Protein AF-A0ABD3GCF1-F1 (afdb_monomer_lite)

Organism: NCBI:txid122646

Secondary structure (DSSP, 8-state):
---HHHHHHHHHHHHHHHTTSPPEEEEE--BTTTEEEE------TT--STTEETTEEEEEPTTHHHHHHHHHHHEEEEEE-SS-HHHHHHHHHHH--HHHHHH-S-EE-GGGSEEEEEEEEETTEEEEEEE--HHHHHHH-TT--TTSEEEE-S-GGGGTTS-GGGEE-PPPP-S-TT--HHHHHHHHHHHHHHTTTSTTTTTTTT---HHHHHHHTTPPPGGG--HHHHHHHHHHTT--HHHHHHHHTTT---S-HHHHHHHHHHHHHHHHHHHHHHHHH-

Sequence (282 aa):
MCPASEFMQIDNTLVKASDLFPRKLLILDVEGLLVYAEGFMERTAKTAARDAIGSKKVIRRNGVEEFISRCFDLFDLALWTCTDSNALREYMFYLFSGEQYDKLLFKWDHGKALDTNERWTCNNQQIRLLLKPLKTVWERFPNFNARNTLLVDIHPFRASANPEDTGIFPVPYTGSHSDTGLPGLLHKYSLRAIETYVPTLLTKRGNLTDFEKSVLSRLPDIDELEDHDCVAWARLLGLSWNQALQDDLTTIGVSDEKHTRTKASVKYARDFLVEVKNVHLA

pLDDT: mean 74.52, std 18.28, range [28.94, 97.94]

Structure (mmCIF, N/CA/C/O backbone):
data_AF-A0ABD3GCF1-F1
#
_entry.id   AF-A0ABD3GCF1-F1
#
loop_
_atom_site.group_PDB
_atom_site.id
_atom_site.type_symbol
_atom_site.label_atom_id
_atom_site.label_alt_id
_atom_site.label_comp_id
_atom_site.label_asym_id
_atom_site.label_entity_id
_atom_site.label_seq_id
_atom_site.pdbx_PDB_ins_code
_atom_site.Cartn_x
_atom_site.Cartn_y
_atom_site.Cartn_z
_atom_site.occupancy
_atom_site.B_iso_or_equiv
_atom_site.auth_seq_id
_atom_site.auth_comp_id
_atom_site.auth_asym_id
_atom_site.auth_atom_id
_atom_site.pdbx_PDB_model_num
ATOM 1 N N . MET A 1 1 ? -20.390 -14.358 -11.093 1.00 28.94 1 MET A N 1
ATOM 2 C CA . MET A 1 1 ? -19.508 -13.179 -11.019 1.00 28.94 1 MET A CA 1
ATOM 3 C C . MET A 1 1 ? -20.195 -12.205 -10.077 1.00 28.94 1 MET A C 1
ATOM 5 O O . MET A 1 1 ? -21.371 -11.961 -10.312 1.00 28.94 1 MET A O 1
ATOM 9 N N . CYS A 1 2 ? -19.555 -11.758 -8.990 1.00 31.89 2 CYS A N 1
ATOM 10 C CA . CYS A 1 2 ? -20.099 -10.629 -8.220 1.00 31.89 2 CYS A CA 1
ATOM 11 C C . CYS A 1 2 ? -20.010 -9.385 -9.118 1.00 31.89 2 CYS A C 1
ATOM 13 O O . CYS A 1 2 ? -18.957 -9.193 -9.737 1.00 31.89 2 CYS A O 1
ATOM 15 N N . PRO A 1 3 ? -21.080 -8.592 -9.268 1.00 40.69 3 PRO A N 1
ATOM 16 C CA . PRO A 1 3 ? -21.046 -7.399 -10.099 1.00 40.69 3 PRO A CA 1
ATOM 17 C C . PRO A 1 3 ? -20.097 -6.362 -9.484 1.00 40.69 3 PRO A C 1
ATOM 19 O O . PRO A 1 3 ? -20.039 -6.211 -8.267 1.00 40.69 3 PRO A O 1
ATOM 22 N N . ALA A 1 4 ? -19.376 -5.615 -10.322 1.00 44.47 4 ALA A N 1
ATOM 23 C CA . ALA A 1 4 ? -18.476 -4.541 -9.887 1.00 44.47 4 ALA A CA 1
ATOM 24 C C . ALA A 1 4 ? -19.156 -3.506 -8.961 1.00 44.47 4 ALA A C 1
ATOM 26 O O . ALA A 1 4 ? -18.494 -2.919 -8.111 1.00 44.47 4 ALA A O 1
ATOM 27 N N . SER A 1 5 ? -20.479 -3.337 -9.073 1.00 43.50 5 SER A N 1
ATOM 28 C CA . SER A 1 5 ? -21.277 -2.466 -8.202 1.00 43.50 5 SER A CA 1
ATOM 29 C C . SER A 1 5 ? -21.303 -2.921 -6.740 1.00 43.50 5 SER A C 1
ATOM 31 O O . SER A 1 5 ? -21.257 -2.083 -5.848 1.00 43.50 5 SER A O 1
ATOM 33 N N . GLU A 1 6 ? -21.333 -4.231 -6.490 1.00 43.22 6 GLU A N 1
ATOM 34 C CA . GLU A 1 6 ? -21.359 -4.807 -5.138 1.00 43.22 6 GLU A CA 1
ATOM 35 C C . GLU A 1 6 ? -19.991 -4.635 -4.454 1.00 43.22 6 GLU A C 1
ATOM 37 O O . GLU A 1 6 ? -19.913 -4.266 -3.285 1.00 43.22 6 GLU A O 1
ATOM 42 N N . PHE A 1 7 ? -18.897 -4.791 -5.210 1.00 48.62 7 PHE A N 1
ATOM 43 C CA . PHE A 1 7 ? -17.545 -4.487 -4.727 1.00 48.62 7 PHE A CA 1
ATOM 44 C C . PHE A 1 7 ? -17.360 -2.995 -4.413 1.00 48.62 7 PHE A C 1
ATOM 46 O O . PHE A 1 7 ? -16.843 -2.659 -3.350 1.00 48.62 7 PHE A O 1
ATOM 53 N N . MET A 1 8 ? -17.836 -2.102 -5.288 1.00 50.22 8 MET A N 1
ATOM 54 C CA . MET A 1 8 ? -17.762 -0.652 -5.064 1.00 50.22 8 MET A CA 1
ATOM 55 C C . MET A 1 8 ? -18.540 -0.194 -3.822 1.00 50.22 8 MET A C 1
ATOM 57 O O . MET A 1 8 ? -18.078 0.705 -3.117 1.00 50.22 8 MET A O 1
ATOM 61 N N . GLN A 1 9 ? -19.705 -0.791 -3.552 1.00 54.06 9 GLN A N 1
ATOM 62 C CA . GLN A 1 9 ? -20.505 -0.492 -2.361 1.00 54.06 9 GLN A CA 1
ATOM 63 C C . GLN A 1 9 ? -19.804 -0.945 -1.077 1.00 54.06 9 GLN A C 1
ATOM 65 O O . GLN A 1 9 ? -19.639 -0.137 -0.163 1.00 54.06 9 GLN A O 1
ATOM 70 N N . ILE A 1 10 ? -19.288 -2.181 -1.055 1.00 53.28 10 ILE A N 1
ATOM 71 C CA . ILE A 1 10 ? -18.485 -2.699 0.062 1.00 53.28 10 ILE A CA 1
ATOM 72 C C . ILE A 1 10 ? -17.301 -1.766 0.342 1.00 53.28 10 ILE A C 1
ATOM 74 O O . ILE A 1 10 ? -17.086 -1.381 1.488 1.00 53.28 10 ILE A O 1
ATOM 78 N N . ASP A 1 11 ? -16.575 -1.326 -0.686 1.00 58.69 11 ASP A N 1
ATOM 79 C CA . ASP A 1 11 ? -15.431 -0.430 -0.500 1.00 58.69 11 ASP A CA 1
ATOM 80 C C . ASP A 1 11 ? -15.825 0.931 0.108 1.00 58.69 11 ASP A C 1
ATOM 82 O O . ASP A 1 11 ? -15.095 1.455 0.946 1.00 58.69 11 ASP A O 1
ATOM 86 N N . ASN A 1 12 ? -16.992 1.495 -0.225 1.00 65.31 12 ASN A N 1
ATOM 87 C CA . ASN A 1 12 ? -17.453 2.760 0.370 1.00 65.31 12 ASN A CA 1
ATOM 88 C C . ASN A 1 12 ? -17.776 2.638 1.864 1.00 65.31 12 ASN A C 1
ATOM 90 O O . ASN A 1 12 ? -17.478 3.547 2.642 1.00 65.31 12 ASN A O 1
ATOM 94 N N . THR A 1 13 ? -18.368 1.522 2.274 1.00 63.47 13 THR A N 1
ATOM 95 C CA . THR A 1 13 ? -18.659 1.250 3.686 1.00 63.47 13 THR A CA 1
ATOM 96 C C . THR A 1 13 ? -17.376 1.026 4.480 1.00 63.47 13 THR A C 1
ATOM 98 O O . THR A 1 13 ? -17.252 1.511 5.605 1.00 63.47 13 THR A O 1
ATOM 101 N N . LEU A 1 14 ? -16.373 0.394 3.865 1.00 62.56 14 LEU A N 1
ATOM 102 C CA . LEU A 1 14 ? -15.048 0.221 4.458 1.00 62.56 14 LEU A CA 1
ATOM 103 C C . LEU A 1 14 ? -14.308 1.557 4.621 1.00 62.56 14 LEU A C 1
ATOM 105 O O . LEU A 1 14 ? -13.672 1.756 5.653 1.00 62.56 14 LEU A O 1
ATOM 109 N N . VAL A 1 15 ? -14.448 2.497 3.677 1.00 65.62 15 VAL A N 1
ATOM 110 C CA . VAL A 1 15 ? -13.914 3.865 3.824 1.00 65.62 15 VAL A CA 1
ATOM 111 C C . VAL A 1 15 ? -14.536 4.566 5.032 1.00 65.62 15 VAL A C 1
ATOM 113 O O . VAL A 1 15 ? -13.803 4.991 5.923 1.00 65.62 15 VAL A O 1
ATOM 116 N N . LYS A 1 16 ? -15.872 4.594 5.136 1.00 66.69 16 LYS A N 1
ATOM 117 C CA . LYS A 1 16 ? -16.566 5.200 6.290 1.00 66.69 16 LYS A CA 1
ATOM 118 C C . LYS A 1 16 ? -16.150 4.569 7.620 1.00 66.69 16 LYS A C 1
ATOM 120 O O . LYS A 1 16 ? -16.007 5.262 8.621 1.00 66.69 16 LYS A O 1
ATOM 125 N N . ALA A 1 17 ? -15.963 3.251 7.642 1.00 63.69 17 ALA A N 1
ATOM 126 C CA . ALA A 1 17 ? -15.519 2.558 8.841 1.00 63.69 17 ALA A CA 1
ATOM 127 C C . ALA A 1 17 ? -14.051 2.851 9.177 1.00 63.69 17 ALA A C 1
ATOM 129 O O . ALA A 1 17 ? -13.705 2.941 10.354 1.00 63.69 17 ALA A O 1
ATOM 130 N N . SER A 1 18 ? -13.189 3.024 8.170 1.00 64.19 18 SER A N 1
ATOM 131 C CA . SER A 1 18 ? -11.772 3.342 8.370 1.00 64.19 18 SER A CA 1
ATOM 132 C C . SER A 1 18 ? -11.562 4.680 9.084 1.00 64.19 18 SER A C 1
ATOM 134 O O . SER A 1 18 ? -10.655 4.772 9.907 1.00 64.19 18 SER A O 1
ATOM 136 N N . ASP A 1 19 ? -12.458 5.658 8.896 1.00 66.94 19 ASP A N 1
ATOM 137 C CA . ASP A 1 19 ? -12.438 6.951 9.603 1.00 66.94 19 ASP A CA 1
ATOM 138 C C . ASP A 1 19 ? -12.629 6.817 11.125 1.00 66.94 19 ASP A C 1
ATOM 140 O O . ASP A 1 19 ? -12.337 7.736 11.898 1.00 66.94 19 ASP A O 1
ATOM 144 N N . LEU A 1 20 ? -13.115 5.665 11.594 1.00 62.84 20 LEU A N 1
ATOM 145 C CA . LEU A 1 20 ? -13.253 5.397 13.021 1.00 62.84 20 LEU A CA 1
ATOM 146 C C . LEU A 1 20 ? -11.921 5.019 13.680 1.00 62.84 20 LEU A C 1
ATOM 148 O O . LEU A 1 20 ? -11.822 5.118 14.909 1.00 62.84 20 LEU A O 1
ATOM 152 N N . PHE A 1 21 ? -10.907 4.640 12.892 1.00 65.44 21 PHE A N 1
ATOM 153 C CA . PHE A 1 21 ? -9.641 4.088 13.364 1.00 65.44 21 PHE A CA 1
ATOM 154 C C . PHE A 1 21 ? -8.417 4.898 12.914 1.00 65.44 21 PHE A C 1
ATOM 156 O O . PHE A 1 21 ? -8.458 5.573 11.888 1.00 65.44 21 PHE A O 1
ATOM 163 N N . PRO A 1 22 ? -7.289 4.839 13.654 1.00 71.75 22 PRO A N 1
ATOM 164 C CA . PRO A 1 22 ? -6.024 5.342 13.144 1.00 71.75 22 PRO A CA 1
ATOM 165 C C . PRO A 1 22 ? -5.712 4.696 11.796 1.00 71.75 22 PRO A C 1
ATOM 167 O O . PRO A 1 22 ? -5.801 3.474 11.644 1.00 71.75 22 PRO A O 1
ATOM 170 N N . ARG A 1 23 ? -5.332 5.522 10.821 1.00 81.75 23 ARG A N 1
ATOM 171 C CA . ARG A 1 23 ? -5.018 5.044 9.478 1.00 81.75 23 ARG A CA 1
ATOM 172 C C . ARG A 1 23 ? -3.835 4.084 9.531 1.00 81.75 23 ARG A C 1
ATOM 174 O O . ARG A 1 23 ? -2.862 4.288 10.260 1.00 81.75 23 ARG A O 1
ATOM 181 N N . LYS A 1 24 ? -3.933 3.007 8.758 1.00 88.31 24 LYS A N 1
ATOM 182 C CA . LYS A 1 24 ? -2.815 2.087 8.551 1.00 88.31 24 LYS A CA 1
ATOM 183 C C . LYS A 1 24 ? -1.903 2.620 7.460 1.00 88.31 24 LYS A C 1
ATOM 185 O O . LYS A 1 24 ? -2.356 3.301 6.545 1.00 88.31 24 LYS A O 1
ATOM 190 N N . LEU A 1 25 ? -0.637 2.244 7.530 1.00 94.62 25 LEU A N 1
ATOM 191 C CA . LEU A 1 25 ? 0.337 2.483 6.483 1.00 94.62 25 LEU A CA 1
ATOM 192 C C . LEU A 1 25 ? 0.288 1.355 5.451 1.00 94.62 25 LEU A C 1
ATOM 194 O O . LEU A 1 25 ? 0.489 0.188 5.792 1.00 94.62 25 LEU A O 1
ATOM 198 N N . LEU A 1 26 ? 0.077 1.715 4.189 1.00 95.50 26 LEU A N 1
ATOM 199 C CA . LEU A 1 26 ? 0.248 0.823 3.047 1.00 95.50 26 LEU A CA 1
ATOM 200 C C . LEU A 1 26 ? 1.486 1.249 2.259 1.00 95.50 26 LEU A C 1
ATOM 202 O O . LEU A 1 26 ? 1.580 2.384 1.797 1.00 95.50 26 LEU A O 1
ATOM 206 N N . ILE A 1 27 ? 2.438 0.334 2.101 1.00 97.69 27 ILE A N 1
ATOM 207 C CA . ILE A 1 27 ? 3.669 0.560 1.345 1.00 97.69 27 ILE A CA 1
ATOM 208 C C . ILE A 1 27 ? 3.583 -0.244 0.056 1.00 97.69 27 ILE A C 1
ATOM 210 O O . ILE A 1 27 ? 3.533 -1.471 0.104 1.00 97.69 27 ILE A O 1
ATOM 214 N N . LEU A 1 28 ? 3.588 0.433 -1.089 1.00 96.81 28 LEU A N 1
ATOM 215 C CA . LEU A 1 28 ? 3.511 -0.217 -2.395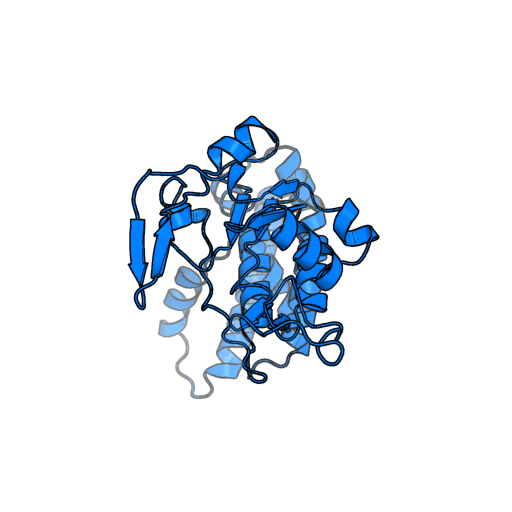 1.00 96.81 28 LEU A CA 1
ATOM 216 C C . LEU A 1 28 ? 4.887 -0.289 -3.068 1.00 96.81 28 LEU A C 1
ATOM 218 O O . LEU A 1 28 ? 5.597 0.718 -3.172 1.00 96.81 28 LEU A O 1
ATOM 222 N N . ASP A 1 29 ? 5.241 -1.470 -3.576 1.00 95.31 29 ASP A N 1
ATOM 223 C CA . ASP A 1 29 ? 6.210 -1.589 -4.668 1.00 95.31 29 ASP A CA 1
ATOM 224 C C . ASP A 1 29 ? 5.618 -1.021 -5.970 1.00 95.31 29 ASP A C 1
ATOM 226 O O . ASP A 1 29 ? 4.411 -0.813 -6.085 1.00 95.31 29 ASP A O 1
ATOM 230 N N . VAL A 1 30 ? 6.458 -0.733 -6.964 1.00 93.94 30 VAL A N 1
ATOM 231 C CA . VAL A 1 30 ? 6.008 -0.037 -8.185 1.00 93.94 30 VAL A CA 1
ATOM 232 C C . VAL A 1 30 ? 6.063 -0.943 -9.411 1.00 93.94 30 VAL A C 1
ATOM 234 O O . VAL A 1 30 ? 5.026 -1.258 -10.001 1.00 93.94 30 VAL A O 1
ATOM 237 N N . GLU A 1 31 ? 7.264 -1.369 -9.803 1.00 89.88 31 GLU A N 1
ATOM 238 C CA . GLU A 1 31 ? 7.483 -2.193 -10.996 1.00 89.88 31 GLU A CA 1
ATOM 239 C C . GLU A 1 31 ? 6.943 -3.612 -10.769 1.00 89.88 31 GLU A C 1
ATOM 241 O O . GLU A 1 31 ? 7.209 -4.245 -9.753 1.00 89.88 31 GLU A O 1
ATOM 246 N N . GLY A 1 32 ? 6.124 -4.098 -11.700 1.00 88.69 32 GLY A N 1
ATOM 247 C CA . GLY A 1 32 ? 5.397 -5.361 -11.590 1.00 88.69 32 GLY A CA 1
ATOM 248 C C . GLY A 1 32 ? 4.144 -5.302 -10.706 1.00 88.69 32 GLY A C 1
ATOM 249 O O . GLY A 1 32 ? 3.302 -6.191 -10.819 1.00 88.69 32 GLY A O 1
ATOM 250 N N . LEU A 1 33 ? 3.953 -4.263 -9.881 1.00 93.81 33 LEU A N 1
ATOM 251 C CA . LEU A 1 33 ? 2.704 -4.057 -9.138 1.00 93.81 33 LEU A CA 1
ATOM 252 C C . LEU A 1 33 ? 1.757 -3.093 -9.854 1.00 93.81 33 LEU A C 1
ATOM 254 O O . LEU A 1 33 ? 0.640 -3.484 -10.188 1.00 93.81 33 LEU A O 1
ATOM 258 N N . LEU A 1 34 ? 2.196 -1.847 -10.049 1.00 94.50 34 LEU A N 1
ATOM 259 C CA . LEU A 1 34 ? 1.403 -0.730 -10.583 1.00 94.50 34 LEU A CA 1
ATOM 260 C C . LEU A 1 34 ? 1.665 -0.499 -12.073 1.00 94.50 34 LEU A C 1
ATOM 262 O O . LEU A 1 34 ? 0.815 0.026 -12.794 1.00 94.50 34 LEU A O 1
ATOM 266 N N . VAL A 1 35 ? 2.849 -0.894 -12.533 1.00 92.62 35 VAL A N 1
ATOM 267 C CA . VAL A 1 35 ? 3.291 -0.760 -13.920 1.00 92.62 35 VAL A CA 1
ATOM 268 C C . VAL A 1 35 ? 4.048 -1.998 -14.360 1.00 92.62 35 VAL A C 1
ATOM 270 O O . VAL A 1 35 ? 4.646 -2.695 -13.546 1.00 92.62 35 VAL A O 1
ATOM 273 N N . TYR A 1 36 ? 4.061 -2.248 -15.660 1.00 89.75 36 TYR A N 1
ATOM 274 C CA . TYR A 1 36 ? 4.977 -3.182 -16.296 1.00 89.75 36 TYR A CA 1
ATOM 275 C C . TYR A 1 36 ? 6.006 -2.385 -17.092 1.00 89.75 36 TYR A C 1
ATOM 277 O O . TYR A 1 36 ? 5.625 -1.492 -17.847 1.00 89.75 36 TYR A O 1
ATOM 285 N N . ALA A 1 37 ? 7.292 -2.685 -16.919 1.00 83.38 37 ALA A N 1
ATOM 286 C CA . ALA A 1 37 ? 8.365 -2.037 -17.661 1.00 83.38 37 ALA A CA 1
ATOM 287 C C . ALA A 1 37 ? 9.003 -3.043 -18.633 1.00 83.38 37 ALA A C 1
ATOM 289 O O . ALA A 1 37 ? 9.670 -3.994 -18.229 1.00 83.38 37 ALA A O 1
ATOM 290 N N . GLU A 1 38 ? 8.776 -2.832 -19.925 1.00 69.69 38 GLU A N 1
ATOM 291 C CA . GLU A 1 38 ? 9.216 -3.684 -21.026 1.00 69.69 38 GLU A CA 1
ATOM 292 C C . GLU A 1 38 ? 10.572 -3.206 -21.567 1.00 69.69 38 GLU A C 1
ATOM 294 O O . GLU A 1 38 ? 10.636 -2.157 -22.209 1.00 69.69 38 GLU A O 1
ATOM 299 N N . GLY A 1 39 ? 11.630 -3.999 -21.327 1.00 60.66 39 GLY A N 1
ATOM 300 C CA . GLY A 1 39 ? 12.917 -3.978 -22.048 1.00 60.66 39 GLY A CA 1
ATOM 301 C C . GLY A 1 39 ? 13.659 -2.634 -22.164 1.00 60.66 39 GLY A C 1
ATOM 302 O O . GLY A 1 39 ? 13.222 -1.602 -21.679 1.00 60.66 39 GLY A O 1
ATOM 303 N N . PHE A 1 40 ? 14.831 -2.639 -22.806 1.00 44.75 40 PHE A N 1
ATOM 304 C CA . PHE A 1 40 ? 15.496 -1.413 -23.268 1.00 44.75 40 PHE A CA 1
ATOM 305 C C . PHE A 1 40 ? 15.047 -1.138 -24.710 1.00 44.75 40 PHE A C 1
ATOM 307 O O . PHE A 1 40 ? 15.368 -1.907 -25.610 1.00 44.75 40 PHE A O 1
ATOM 314 N N . MET A 1 41 ? 14.318 -0.051 -24.934 1.00 44.41 41 MET A N 1
ATOM 315 C CA . MET A 1 41 ? 14.077 0.545 -26.246 1.00 44.41 41 MET A CA 1
ATOM 316 C C . MET A 1 41 ? 15.204 1.537 -26.569 1.00 44.41 41 MET A C 1
ATOM 318 O O . MET A 1 41 ? 15.613 2.329 -25.713 1.00 44.41 41 MET A O 1
ATOM 322 N N . GLU A 1 42 ? 15.685 1.548 -27.815 1.00 40.62 42 GLU A N 1
ATOM 323 C CA . GLU A 1 42 ? 16.500 2.661 -28.312 1.00 40.62 42 GLU A CA 1
ATOM 324 C C . GLU A 1 42 ? 15.670 3.953 -28.286 1.00 40.62 42 GLU A C 1
ATOM 326 O O . GLU A 1 42 ? 14.587 4.031 -28.872 1.00 40.62 42 GLU A O 1
ATOM 331 N N . ARG A 1 43 ? 16.177 4.990 -27.605 1.00 42.44 43 ARG A N 1
ATOM 332 C CA . ARG A 1 43 ? 15.566 6.326 -27.613 1.00 42.44 43 ARG A CA 1
ATOM 333 C C . ARG A 1 43 ? 15.658 6.915 -29.022 1.00 42.44 43 ARG A C 1
ATOM 335 O O . ARG A 1 43 ? 16.685 7.461 -29.408 1.00 42.44 43 ARG A O 1
ATOM 342 N N . THR A 1 44 ? 14.561 6.869 -29.766 1.00 48.97 44 THR A N 1
ATOM 343 C CA . THR A 1 44 ? 14.375 7.638 -31.005 1.00 48.97 44 THR A CA 1
ATOM 344 C C . THR A 1 44 ? 13.455 8.839 -30.765 1.00 48.97 44 THR A C 1
ATOM 346 O O . THR A 1 44 ? 12.634 8.838 -29.845 1.00 48.97 44 THR A O 1
ATOM 349 N N . ALA A 1 45 ? 13.530 9.860 -31.627 1.00 49.59 45 ALA A N 1
ATOM 350 C CA . ALA A 1 45 ? 12.632 11.023 -31.582 1.00 49.59 45 ALA A CA 1
ATOM 351 C C . ALA A 1 45 ? 11.135 10.653 -31.725 1.00 49.59 45 ALA A C 1
ATOM 353 O O . ALA A 1 45 ? 10.271 11.430 -31.331 1.00 49.59 45 ALA A O 1
ATOM 354 N N . LYS A 1 46 ? 10.821 9.454 -32.244 1.00 38.91 46 LYS A N 1
ATOM 355 C CA . LYS A 1 46 ? 9.455 8.907 -32.345 1.00 38.91 46 LYS A CA 1
ATOM 356 C C . LYS A 1 46 ? 8.973 8.195 -31.072 1.00 38.91 46 LYS A C 1
ATOM 358 O O . LYS A 1 46 ? 7.771 8.077 -30.879 1.00 38.91 46 LYS A O 1
ATOM 363 N N . THR A 1 47 ? 9.882 7.741 -30.207 1.00 46.62 47 THR A N 1
ATOM 364 C CA . THR A 1 47 ? 9.575 7.056 -28.932 1.00 46.62 47 THR A CA 1
ATOM 365 C C . THR A 1 47 ? 9.484 7.999 -27.730 1.00 46.62 47 THR A C 1
ATOM 367 O O . THR A 1 47 ? 9.313 7.533 -26.610 1.00 46.62 47 THR A O 1
ATOM 370 N N . ALA A 1 48 ? 9.529 9.319 -27.940 1.00 46.56 48 ALA A N 1
ATOM 371 C CA . ALA A 1 48 ? 9.191 10.335 -26.934 1.00 46.56 48 ALA A CA 1
ATOM 372 C C . ALA A 1 48 ? 7.673 10.377 -26.631 1.00 46.56 48 ALA A C 1
ATOM 374 O O . ALA A 1 48 ? 7.070 11.440 -26.491 1.00 46.56 48 ALA A O 1
ATOM 375 N N . ALA A 1 49 ? 7.038 9.206 -26.599 1.00 49.09 49 ALA A N 1
ATOM 376 C CA . ALA A 1 49 ? 5.658 9.032 -26.194 1.00 49.09 49 ALA A CA 1
ATOM 377 C C . ALA A 1 49 ? 5.579 9.051 -24.663 1.00 49.09 49 ALA A C 1
ATOM 379 O O . ALA A 1 49 ? 6.546 8.722 -23.977 1.00 49.09 49 ALA A O 1
ATOM 380 N N . ARG A 1 50 ? 4.403 9.400 -24.133 1.00 50.22 50 ARG A N 1
ATOM 381 C CA . ARG A 1 50 ? 4.118 9.489 -22.689 1.00 50.22 50 ARG A CA 1
ATOM 382 C C . ARG A 1 50 ? 4.412 8.196 -21.906 1.00 50.22 50 ARG A C 1
ATOM 384 O O . ARG A 1 50 ? 4.484 8.256 -20.689 1.00 50.22 50 ARG A O 1
ATOM 391 N N . ASP A 1 51 ? 4.635 7.079 -22.596 1.00 56.75 51 ASP A N 1
ATOM 392 C CA . ASP A 1 51 ? 4.820 5.731 -22.048 1.00 56.75 51 ASP A CA 1
ATOM 393 C C . ASP A 1 51 ? 6.294 5.275 -22.005 1.00 56.75 51 ASP A C 1
ATOM 395 O O . ASP A 1 51 ? 6.576 4.077 -22.002 1.00 56.75 51 ASP A O 1
ATOM 399 N N . ALA A 1 52 ? 7.258 6.202 -22.020 1.00 60.75 52 ALA A N 1
ATOM 400 C CA . ALA A 1 52 ? 8.685 5.885 -21.931 1.00 60.75 52 ALA A CA 1
ATOM 401 C C . ALA A 1 52 ? 9.316 6.465 -20.655 1.00 60.75 52 ALA A C 1
ATOM 403 O O . ALA A 1 52 ? 9.382 7.681 -20.490 1.00 60.75 52 ALA A O 1
ATOM 404 N N . ILE A 1 53 ? 9.848 5.597 -19.789 1.00 62.50 53 ILE A N 1
ATOM 405 C CA . ILE A 1 53 ? 10.625 5.980 -18.599 1.00 62.50 53 ILE A CA 1
ATOM 406 C C . ILE A 1 53 ? 12.078 5.560 -18.814 1.00 62.50 53 ILE A C 1
ATOM 408 O O . ILE A 1 53 ? 12.406 4.375 -18.900 1.00 62.50 53 ILE A O 1
ATOM 412 N N . GLY A 1 54 ? 12.971 6.545 -18.939 1.00 66.69 54 GLY A N 1
ATOM 413 C CA . GLY A 1 54 ? 14.356 6.300 -19.345 1.00 66.69 54 GLY A CA 1
ATOM 414 C C . GLY A 1 54 ? 14.421 5.715 -20.761 1.00 66.69 54 GLY A C 1
ATOM 415 O O . GLY A 1 54 ? 14.083 6.404 -21.726 1.00 66.69 54 GLY A O 1
ATOM 416 N N . SER A 1 55 ? 14.879 4.468 -20.871 1.00 62.56 55 SER A N 1
ATOM 417 C CA . SER A 1 55 ? 14.877 3.644 -22.090 1.00 62.56 55 SER A CA 1
ATOM 418 C C . SER A 1 55 ? 13.803 2.555 -22.069 1.00 62.56 55 SER A C 1
ATOM 420 O O . SER A 1 55 ? 13.736 1.776 -23.008 1.00 62.56 55 SER A O 1
ATOM 422 N N . LYS A 1 56 ? 12.983 2.442 -21.020 1.00 68.12 56 LYS A N 1
ATOM 423 C CA . LYS A 1 56 ? 11.968 1.389 -20.922 1.00 68.12 56 LYS A CA 1
ATOM 424 C C . LYS A 1 56 ? 10.625 1.884 -21.432 1.00 68.12 56 LYS A C 1
ATOM 426 O O . LYS A 1 56 ? 10.229 3.011 -21.127 1.00 68.12 56 LYS A O 1
ATOM 431 N N . LYS A 1 57 ? 9.895 1.024 -22.142 1.00 80.44 57 LYS A N 1
ATOM 432 C CA . LYS A 1 57 ? 8.466 1.241 -22.376 1.00 80.44 57 LYS A CA 1
ATOM 433 C C . LYS A 1 57 ? 7.717 0.822 -21.116 1.00 80.44 57 LYS A C 1
ATOM 435 O O . LYS A 1 57 ? 7.909 -0.287 -20.628 1.00 80.44 57 LYS A O 1
ATOM 440 N N . VAL A 1 58 ? 6.890 1.702 -20.575 1.00 85.25 58 VAL A N 1
ATOM 441 C CA . VAL A 1 58 ? 6.158 1.472 -19.332 1.00 85.25 58 VAL A CA 1
ATOM 442 C C . VAL A 1 58 ? 4.671 1.460 -19.620 1.00 85.25 58 VAL A C 1
ATOM 444 O O . VAL A 1 58 ? 4.144 2.344 -20.281 1.00 85.25 58 VAL A O 1
ATOM 447 N N . ILE A 1 59 ? 3.998 0.428 -19.127 1.00 88.88 59 ILE A N 1
ATOM 448 C CA . ILE A 1 59 ? 2.569 0.209 -19.310 1.00 88.88 59 ILE A CA 1
ATOM 449 C C . ILE A 1 59 ? 1.923 0.271 -17.932 1.00 88.88 59 ILE A C 1
ATOM 451 O O . ILE A 1 59 ? 2.297 -0.485 -17.032 1.00 88.88 59 ILE A O 1
ATOM 455 N N . ARG A 1 60 ? 0.943 1.161 -17.754 1.00 91.81 60 ARG A N 1
ATOM 456 C CA . ARG A 1 60 ? 0.136 1.204 -16.528 1.00 91.81 60 ARG A CA 1
ATOM 457 C C . ARG A 1 60 ? -0.654 -0.085 -16.382 1.00 91.81 60 ARG A C 1
ATOM 459 O O . ARG A 1 60 ? -1.141 -0.646 -17.363 1.00 91.81 60 ARG A O 1
ATOM 466 N N . ARG A 1 61 ? -0.783 -0.563 -15.150 1.00 93.12 61 ARG A N 1
ATOM 467 C CA . ARG A 1 61 ? -1.709 -1.650 -14.860 1.00 93.12 61 ARG A CA 1
ATOM 468 C C . ARG A 1 61 ? -3.141 -1.146 -14.977 1.00 93.12 61 ARG A C 1
ATOM 470 O O . ARG A 1 61 ? -3.447 -0.014 -14.600 1.00 93.12 61 ARG A O 1
ATOM 477 N N . ASN A 1 62 ? -4.019 -1.980 -15.516 1.00 89.88 62 ASN A N 1
ATOM 478 C CA . ASN A 1 62 ? -5.425 -1.634 -15.667 1.00 89.88 62 ASN A CA 1
ATOM 479 C C . ASN A 1 62 ? -6.046 -1.244 -14.319 1.00 89.88 62 ASN A C 1
ATOM 481 O O . ASN A 1 62 ? -5.868 -1.945 -13.323 1.00 89.88 62 ASN A O 1
ATOM 485 N N . GLY A 1 63 ? -6.774 -0.124 -14.294 1.00 89.06 63 GLY A N 1
ATOM 486 C CA . GLY A 1 63 ? -7.425 0.381 -13.082 1.00 89.06 63 GLY A CA 1
ATOM 487 C C . GLY A 1 63 ? -6.478 1.001 -12.049 1.00 89.06 63 GLY A C 1
ATOM 488 O O . GLY A 1 63 ? -6.899 1.230 -10.920 1.00 89.06 63 GLY A O 1
ATOM 489 N N . VAL A 1 64 ? -5.212 1.284 -12.393 1.00 92.44 64 VAL A N 1
ATOM 490 C CA . VAL A 1 64 ? -4.230 1.808 -11.423 1.00 92.44 64 VAL A CA 1
ATOM 491 C C . VAL A 1 64 ? -4.618 3.157 -10.809 1.00 92.44 64 VAL A C 1
ATOM 493 O O . VAL A 1 64 ? -4.301 3.401 -9.652 1.00 92.44 64 VAL A O 1
ATOM 496 N N . GLU A 1 65 ? -5.323 4.020 -11.542 1.00 91.56 65 GLU A N 1
ATOM 497 C CA . GLU A 1 65 ? -5.776 5.321 -11.024 1.00 91.56 65 GLU A CA 1
ATOM 498 C C . GLU A 1 65 ? -6.805 5.164 -9.910 1.00 91.56 65 GLU A C 1
ATOM 500 O O . GLU A 1 65 ? -6.621 5.693 -8.814 1.00 91.56 65 GLU A O 1
ATOM 505 N N . GLU A 1 66 ? -7.859 4.396 -10.183 1.00 88.19 66 GLU A N 1
ATOM 506 C CA . GLU A 1 66 ? -8.902 4.080 -9.210 1.00 88.19 66 GLU A CA 1
ATOM 507 C C . GLU A 1 66 ? -8.304 3.347 -8.009 1.00 88.19 66 GLU A C 1
ATOM 509 O O . GLU A 1 66 ? -8.569 3.706 -6.864 1.00 88.19 66 GLU A O 1
ATOM 514 N N . PHE A 1 67 ? -7.412 2.388 -8.269 1.00 90.38 67 PHE A N 1
ATOM 515 C CA . PHE A 1 67 ? -6.680 1.670 -7.236 1.00 90.38 67 PHE A CA 1
ATOM 516 C C . PHE A 1 67 ? -5.913 2.613 -6.301 1.00 90.38 67 PHE A C 1
ATOM 518 O O . PHE A 1 67 ? -6.086 2.549 -5.087 1.00 90.38 67 PHE A O 1
ATOM 525 N N . ILE A 1 68 ? -5.087 3.508 -6.855 1.00 93.62 68 ILE A N 1
ATOM 526 C CA . ILE A 1 68 ? -4.304 4.467 -6.068 1.00 93.62 68 ILE A CA 1
ATOM 527 C C . ILE A 1 68 ? -5.233 5.395 -5.283 1.00 93.62 68 ILE A C 1
ATOM 529 O O . ILE A 1 68 ? -4.989 5.628 -4.099 1.00 93.62 68 ILE A O 1
ATOM 533 N N . SER A 1 69 ? -6.299 5.901 -5.912 1.00 91.19 69 SER A N 1
ATOM 534 C CA . SER A 1 69 ? -7.277 6.760 -5.238 1.00 91.19 69 SER A CA 1
ATOM 535 C C . SER A 1 69 ? -7.884 6.056 -4.028 1.00 91.19 69 SER A C 1
ATOM 537 O O . SER A 1 69 ? -7.878 6.607 -2.933 1.00 91.19 69 SER A O 1
ATOM 539 N N . ARG A 1 70 ? -8.305 4.799 -4.187 1.00 86.00 70 ARG A N 1
ATOM 540 C CA . ARG A 1 70 ? -8.855 4.001 -3.088 1.00 86.00 70 ARG A CA 1
ATOM 541 C C . ARG A 1 70 ? -7.837 3.710 -1.994 1.00 86.00 70 ARG A C 1
ATOM 543 O O . ARG A 1 70 ? -8.181 3.726 -0.815 1.00 86.00 70 ARG A O 1
ATOM 550 N N . CYS A 1 71 ? -6.574 3.492 -2.350 1.00 90.94 71 CYS A N 1
ATOM 551 C CA . CYS A 1 71 ? -5.514 3.377 -1.354 1.00 90.94 71 CYS A CA 1
ATOM 552 C C . CYS A 1 71 ? -5.375 4.662 -0.523 1.00 90.94 71 CYS A C 1
ATOM 554 O O . CYS A 1 71 ? -5.202 4.563 0.688 1.00 90.94 71 CYS A O 1
ATOM 556 N N . PHE A 1 72 ? -5.495 5.847 -1.132 1.00 91.06 72 PHE A N 1
ATOM 557 C CA . PHE A 1 72 ? -5.512 7.116 -0.395 1.00 91.06 72 PHE A CA 1
ATOM 558 C C . PHE A 1 72 ? -6.771 7.326 0.440 1.00 91.06 72 PHE A C 1
ATOM 560 O O . PHE A 1 72 ? -6.697 8.036 1.437 1.00 91.06 72 PHE A O 1
ATOM 567 N N . ASP A 1 73 ? -7.904 6.722 0.091 1.00 85.69 73 ASP A N 1
ATOM 568 C CA . ASP A 1 73 ? -9.100 6.790 0.934 1.00 85.69 73 ASP A CA 1
ATOM 569 C C . ASP A 1 73 ? -8.906 5.978 2.225 1.00 85.69 73 ASP A C 1
ATOM 571 O O . ASP A 1 73 ? -9.315 6.416 3.296 1.00 85.69 73 ASP A O 1
ATOM 575 N N . LEU A 1 74 ? -8.193 4.848 2.155 1.00 81.38 74 LEU A N 1
ATOM 576 C CA . LEU A 1 74 ? -8.110 3.859 3.242 1.00 81.38 74 LEU A CA 1
ATOM 577 C C . LEU A 1 74 ? -6.816 3.896 4.076 1.00 81.38 74 LEU A C 1
ATOM 579 O O . LEU A 1 74 ? -6.823 3.507 5.245 1.00 81.38 74 LEU A O 1
ATOM 583 N N . PHE A 1 75 ? -5.695 4.322 3.491 1.00 89.75 75 PHE A N 1
ATOM 584 C CA . PHE A 1 75 ? -4.368 4.228 4.104 1.00 89.75 75 PHE A CA 1
ATOM 585 C C . PHE A 1 75 ? -3.593 5.540 4.079 1.00 89.75 75 PHE A C 1
ATOM 587 O O . PHE A 1 75 ? -3.761 6.376 3.189 1.00 89.75 75 PHE A O 1
ATOM 594 N N . ASP A 1 76 ? -2.673 5.689 5.026 1.00 93.94 76 ASP A N 1
ATOM 595 C CA . ASP A 1 76 ? -1.499 6.515 4.782 1.00 93.94 76 ASP A CA 1
ATOM 596 C C . ASP A 1 76 ? -0.636 5.771 3.761 1.00 93.94 76 ASP A C 1
ATOM 598 O O . ASP A 1 76 ? -0.203 4.640 3.993 1.00 93.94 76 ASP A O 1
ATOM 602 N N . LEU A 1 77 ? -0.459 6.366 2.583 1.00 96.25 77 LEU A N 1
ATOM 603 C CA . LEU A 1 77 ? 0.155 5.686 1.449 1.00 96.25 77 LEU A CA 1
ATOM 604 C C . LEU A 1 77 ? 1.631 6.059 1.328 1.00 96.25 77 LEU A C 1
ATOM 606 O O . LEU A 1 77 ? 1.999 7.233 1.367 1.00 96.25 77 LEU A O 1
ATOM 610 N N . ALA A 1 78 ? 2.481 5.060 1.126 1.00 97.88 78 ALA A N 1
ATOM 611 C CA . ALA A 1 78 ? 3.895 5.247 0.847 1.00 97.88 78 ALA A CA 1
ATOM 612 C C . ALA A 1 78 ? 4.364 4.332 -0.281 1.00 97.88 78 ALA A C 1
ATOM 614 O O . ALA A 1 78 ? 3.752 3.306 -0.576 1.00 97.88 78 ALA A O 1
ATOM 615 N N . LEU A 1 79 ? 5.490 4.692 -0.891 1.00 97.56 79 LEU A N 1
ATOM 616 C CA . LEU A 1 79 ? 6.114 3.897 -1.941 1.00 97.56 79 LEU A CA 1
ATOM 617 C C . LEU A 1 79 ? 7.512 3.482 -1.535 1.00 97.56 79 LEU A C 1
ATOM 619 O O . LEU A 1 79 ? 8.290 4.286 -1.016 1.00 97.56 79 LEU A O 1
ATOM 623 N N . TRP A 1 80 ? 7.846 2.236 -1.841 1.00 97.62 80 TRP A N 1
ATOM 624 C CA . TRP A 1 80 ? 9.186 1.714 -1.656 1.00 97.62 80 TRP A CA 1
ATOM 625 C C . TRP A 1 80 ? 9.530 0.820 -2.833 1.00 97.62 80 TRP A C 1
ATOM 627 O O . TRP A 1 80 ? 9.024 -0.290 -2.922 1.00 97.62 80 TRP A O 1
ATOM 637 N N . THR A 1 81 ? 10.387 1.296 -3.730 1.00 93.69 81 THR A N 1
ATOM 638 C CA . THR A 1 81 ? 10.868 0.545 -4.896 1.00 93.69 81 THR A CA 1
ATOM 639 C C . THR A 1 81 ? 12.279 0.006 -4.667 1.00 93.69 81 THR A C 1
ATOM 641 O O . THR A 1 81 ? 13.043 0.539 -3.865 1.00 93.69 81 THR A O 1
ATOM 644 N N . CYS A 1 82 ? 12.648 -1.046 -5.397 1.00 90.50 82 CYS A N 1
ATOM 645 C CA . CYS A 1 82 ? 14.034 -1.516 -5.518 1.00 90.50 82 CYS A CA 1
ATOM 646 C C . CYS A 1 82 ? 14.761 -0.941 -6.752 1.00 90.50 82 CYS A C 1
ATOM 648 O O . CYS A 1 82 ? 15.858 -1.389 -7.086 1.00 90.50 82 CYS A O 1
ATOM 650 N N . THR A 1 83 ? 14.171 0.046 -7.430 1.00 86.94 83 THR A N 1
ATOM 651 C CA . THR A 1 83 ? 14.808 0.809 -8.517 1.00 86.94 83 THR A CA 1
ATOM 652 C C . THR A 1 83 ? 15.590 2.008 -7.975 1.00 86.94 83 THR A C 1
ATOM 654 O O . THR A 1 83 ? 15.571 2.281 -6.777 1.00 86.94 83 THR A O 1
ATOM 657 N N . ASP A 1 84 ? 16.346 2.709 -8.821 1.00 88.12 84 ASP A N 1
ATOM 658 C CA . ASP A 1 84 ? 17.026 3.959 -8.452 1.00 88.12 84 ASP A CA 1
ATOM 659 C C . ASP A 1 84 ? 16.074 5.168 -8.370 1.00 88.12 84 ASP A C 1
ATOM 661 O O . ASP A 1 84 ? 14.916 5.108 -8.795 1.00 88.12 84 ASP A O 1
ATOM 665 N N . SER A 1 85 ? 16.584 6.267 -7.806 1.00 89.38 85 SER A N 1
ATOM 666 C CA . SER A 1 85 ? 15.848 7.514 -7.577 1.00 89.38 85 SER A CA 1
ATOM 667 C C . SER A 1 85 ? 15.359 8.194 -8.856 1.00 89.38 85 SER A C 1
ATOM 669 O O . SER A 1 85 ? 14.309 8.841 -8.828 1.00 89.38 85 SER A O 1
ATOM 671 N N . ASN A 1 86 ? 16.078 8.054 -9.974 1.00 87.31 86 ASN A N 1
ATOM 672 C CA . ASN A 1 86 ? 15.661 8.643 -11.244 1.00 87.31 86 ASN A CA 1
ATOM 673 C C . ASN A 1 86 ? 14.458 7.875 -11.789 1.00 87.31 86 ASN A C 1
ATOM 675 O O . ASN A 1 86 ? 13.436 8.486 -12.086 1.00 87.31 86 ASN A O 1
ATOM 679 N N . ALA A 1 87 ? 14.536 6.542 -11.831 1.00 85.44 87 ALA A N 1
ATOM 680 C CA . ALA A 1 87 ? 13.407 5.702 -12.229 1.00 85.44 87 ALA A CA 1
ATOM 681 C C . ALA A 1 87 ? 12.186 5.918 -11.321 1.00 85.44 87 ALA A C 1
ATOM 683 O O . ALA A 1 87 ? 11.068 6.051 -11.814 1.00 85.44 87 ALA A O 1
ATOM 684 N N . LEU A 1 88 ? 12.398 6.025 -10.002 1.00 89.44 88 LEU A N 1
ATOM 685 C CA . LEU A 1 88 ? 11.330 6.347 -9.057 1.00 89.44 88 LEU A CA 1
ATOM 686 C C . LEU A 1 88 ? 10.643 7.665 -9.430 1.00 89.44 88 LEU A C 1
ATOM 688 O O . LEU A 1 88 ? 9.423 7.686 -9.545 1.00 89.44 88 LEU A O 1
ATOM 692 N N . ARG A 1 89 ? 11.402 8.745 -9.655 1.00 89.25 89 ARG A N 1
ATOM 693 C CA . ARG A 1 89 ? 10.846 10.057 -10.021 1.00 89.25 89 ARG A CA 1
ATOM 694 C C . ARG A 1 89 ? 9.976 9.987 -11.276 1.00 89.25 89 ARG A C 1
ATOM 696 O O . ARG A 1 89 ? 8.891 10.556 -11.290 1.00 89.25 89 ARG A O 1
ATOM 703 N N . GLU A 1 90 ? 10.430 9.282 -12.302 1.00 88.56 90 GLU A N 1
ATOM 704 C CA . GLU A 1 90 ? 9.667 9.112 -13.540 1.00 88.56 90 GLU A CA 1
ATOM 705 C C . GLU A 1 90 ? 8.375 8.315 -13.304 1.00 88.56 90 GLU A C 1
ATOM 707 O O . GLU A 1 90 ? 7.305 8.722 -13.758 1.00 88.56 90 GLU A O 1
ATOM 712 N N . TYR A 1 91 ? 8.431 7.235 -12.513 1.00 90.12 91 TYR A N 1
ATOM 713 C CA . TYR A 1 91 ? 7.221 6.510 -12.116 1.00 90.12 91 TYR A CA 1
ATOM 714 C C . TYR A 1 91 ? 6.243 7.407 -11.356 1.00 90.12 91 TYR A C 1
ATOM 716 O O . TYR A 1 91 ? 5.035 7.264 -11.527 1.00 90.12 91 TYR A O 1
ATOM 724 N N . MET A 1 92 ? 6.741 8.344 -10.543 1.00 90.50 92 MET A N 1
ATOM 725 C CA . MET A 1 92 ? 5.887 9.265 -9.792 1.00 90.50 92 MET A CA 1
ATOM 726 C C . MET A 1 92 ? 5.087 10.168 -10.718 1.00 90.50 92 MET A C 1
ATOM 728 O O . MET A 1 92 ? 3.870 10.244 -10.575 1.00 90.50 92 MET A O 1
ATOM 732 N N . PHE A 1 93 ? 5.752 10.792 -11.692 1.00 87.62 93 PHE A N 1
ATOM 733 C CA . PHE A 1 93 ? 5.083 11.632 -12.684 1.00 87.62 93 PHE A CA 1
ATOM 734 C C . PHE A 1 93 ? 4.090 10.855 -13.546 1.00 87.62 93 PHE A C 1
ATOM 736 O O . PHE A 1 93 ? 3.076 11.406 -13.966 1.00 87.62 93 PHE A O 1
ATOM 743 N N . TYR A 1 94 ? 4.378 9.583 -13.815 1.00 89.06 94 TYR A N 1
ATOM 744 C CA . TYR A 1 94 ? 3.540 8.751 -14.668 1.00 89.06 94 TYR A CA 1
ATOM 745 C C . TYR A 1 94 ? 2.310 8.170 -13.950 1.00 89.06 94 TYR A C 1
ATOM 747 O O . TYR A 1 94 ? 1.297 7.883 -14.588 1.00 89.06 94 TYR A O 1
ATOM 755 N N . LEU A 1 95 ? 2.384 7.970 -12.631 1.00 92.56 95 LEU A N 1
ATOM 756 C CA . LEU A 1 95 ? 1.339 7.290 -11.861 1.00 92.56 95 LEU A CA 1
ATOM 757 C C . LEU A 1 95 ? 0.454 8.218 -11.031 1.00 92.56 95 LEU A C 1
ATOM 759 O O . LEU A 1 95 ? -0.719 7.889 -10.856 1.00 92.56 95 LEU A O 1
ATOM 763 N N . PHE A 1 96 ? 0.998 9.318 -10.510 1.00 93.75 96 PHE A N 1
ATOM 764 C CA . PHE A 1 96 ? 0.347 10.133 -9.485 1.00 93.75 96 PHE A CA 1
ATOM 765 C C . PHE A 1 96 ? 0.066 11.545 -9.995 1.00 93.75 96 PHE A C 1
ATOM 767 O O . PHE A 1 96 ? 0.888 12.150 -10.686 1.00 93.75 96 PHE A O 1
ATOM 774 N N . SER A 1 97 ? -1.077 12.109 -9.597 1.00 92.31 97 SER A N 1
ATOM 775 C CA . SER A 1 97 ? -1.288 13.555 -9.707 1.00 92.31 97 SER A CA 1
ATOM 776 C C . SER A 1 97 ? -0.334 14.310 -8.768 1.00 92.31 97 SER A C 1
ATOM 778 O O . SER A 1 97 ? 0.203 13.731 -7.823 1.00 92.31 97 SER A O 1
ATOM 780 N N . GLY A 1 98 ? -0.136 15.615 -8.987 1.00 90.50 98 GLY A N 1
ATOM 781 C CA . GLY A 1 98 ? 0.705 16.434 -8.099 1.00 90.50 98 GLY A CA 1
ATOM 782 C C . GLY A 1 98 ? 0.232 16.406 -6.639 1.00 90.50 98 GLY A C 1
ATOM 783 O O . GLY A 1 98 ? 1.031 16.216 -5.730 1.00 90.50 98 GLY A O 1
ATOM 784 N N . GLU A 1 99 ? -1.082 16.476 -6.421 1.00 93.31 99 GLU A N 1
ATOM 785 C CA . GLU A 1 99 ? -1.675 16.392 -5.083 1.00 93.31 99 GLU A CA 1
ATOM 786 C C . GLU A 1 99 ? -1.449 15.018 -4.434 1.00 93.31 99 GLU A C 1
ATOM 788 O O . GLU A 1 99 ? -1.061 14.930 -3.270 1.00 93.31 99 GLU A O 1
ATOM 793 N N . GLN A 1 100 ? -1.659 13.932 -5.186 1.00 94.88 100 GLN A N 1
ATOM 794 C CA . GLN A 1 100 ? -1.403 12.579 -4.691 1.00 94.88 100 GLN A CA 1
ATOM 795 C C . GLN A 1 100 ? 0.078 12.375 -4.376 1.00 94.88 100 GLN A C 1
ATOM 797 O O . GLN A 1 100 ? 0.422 11.776 -3.360 1.00 94.88 100 GLN A O 1
ATOM 802 N N . TYR A 1 101 ? 0.961 12.900 -5.224 1.00 93.88 101 TYR A N 1
ATOM 803 C CA . TYR A 1 101 ? 2.393 12.862 -4.991 1.00 93.88 101 TYR A CA 1
ATOM 804 C C . TYR A 1 101 ? 2.743 13.523 -3.657 1.00 93.88 101 TYR A C 1
ATOM 806 O O . TYR A 1 101 ? 3.483 12.931 -2.873 1.00 93.88 101 TYR A O 1
ATOM 814 N N . ASP A 1 102 ? 2.211 14.705 -3.361 1.00 94.19 102 ASP A N 1
ATOM 815 C CA . ASP A 1 102 ? 2.502 15.416 -2.112 1.00 94.19 102 ASP A CA 1
ATOM 816 C C . ASP A 1 102 ? 1.898 14.736 -0.873 1.00 94.19 102 ASP A C 1
ATOM 818 O O . ASP A 1 102 ? 2.481 14.812 0.208 1.00 94.19 102 ASP A O 1
ATOM 822 N N . LYS A 1 103 ? 0.789 14.005 -1.034 1.00 95.75 103 LYS A N 1
ATOM 823 C CA . LYS A 1 103 ? 0.143 13.222 0.035 1.00 95.75 103 LYS A CA 1
ATOM 824 C C . LYS A 1 103 ? 0.893 11.945 0.433 1.00 95.75 103 LYS A C 1
ATOM 826 O O . LYS A 1 103 ? 0.612 11.398 1.496 1.00 95.75 103 LYS A O 1
ATOM 831 N N . LEU A 1 104 ? 1.815 11.437 -0.390 1.00 97.12 104 LEU A N 1
ATOM 832 C CA . LEU A 1 104 ? 2.588 10.233 -0.056 1.00 97.12 104 LEU A CA 1
ATOM 833 C C . LEU A 1 104 ? 3.469 10.466 1.181 1.00 97.12 104 LEU A C 1
ATOM 835 O O . LEU A 1 104 ? 4.319 11.358 1.179 1.00 97.12 104 LEU A O 1
ATOM 839 N N . LEU A 1 105 ? 3.350 9.593 2.186 1.00 97.44 105 LEU A N 1
ATOM 840 C CA . LEU A 1 105 ? 4.110 9.675 3.440 1.00 97.44 105 LEU A CA 1
ATOM 841 C C . LEU A 1 105 ? 5.626 9.613 3.197 1.00 97.44 105 LEU A C 1
ATOM 843 O O . LEU A 1 105 ? 6.403 10.357 3.798 1.00 97.44 105 LEU A O 1
ATOM 847 N N . PHE A 1 106 ? 6.060 8.723 2.304 1.00 97.88 106 PHE A N 1
ATOM 848 C CA . PHE A 1 106 ? 7.424 8.699 1.790 1.00 97.88 106 PHE A CA 1
ATOM 849 C C . PHE A 1 106 ? 7.504 8.041 0.411 1.00 97.88 106 PHE A C 1
ATOM 851 O O . PHE A 1 106 ? 6.622 7.291 -0.008 1.00 97.88 106 PHE A O 1
ATOM 858 N N . LYS A 1 107 ? 8.613 8.323 -0.280 1.00 96.81 107 LYS A N 1
ATOM 859 C CA . LYS A 1 107 ? 8.978 7.765 -1.587 1.00 96.81 107 LYS A CA 1
ATOM 860 C C . LYS A 1 107 ? 10.407 7.248 -1.475 1.00 96.81 107 LYS A C 1
ATOM 862 O O . LYS A 1 107 ? 11.347 8.043 -1.441 1.00 96.81 107 LYS A O 1
ATOM 867 N N . TRP A 1 108 ? 10.571 5.944 -1.309 1.00 97.81 108 TRP A N 1
ATOM 868 C CA . TRP A 1 108 ? 11.870 5.314 -1.097 1.00 97.81 108 TRP A CA 1
ATOM 869 C C . TRP A 1 108 ? 12.297 4.508 -2.311 1.00 97.81 108 TRP A C 1
ATOM 871 O O . TRP A 1 108 ? 11.504 3.784 -2.908 1.00 97.81 108 TRP A O 1
ATOM 881 N N . ASP A 1 109 ? 13.568 4.643 -2.657 1.00 95.50 109 ASP A N 1
ATOM 882 C CA . ASP A 1 109 ? 14.247 3.858 -3.677 1.00 95.50 109 ASP A CA 1
ATOM 883 C C . ASP A 1 109 ? 15.044 2.709 -3.036 1.00 95.50 109 ASP A C 1
ATOM 885 O O . ASP A 1 109 ? 14.970 2.456 -1.823 1.00 95.50 109 ASP A O 1
ATOM 889 N N . HIS A 1 110 ? 15.846 2.016 -3.846 1.00 93.56 110 HIS A N 1
ATOM 890 C CA . HIS A 1 110 ? 16.692 0.934 -3.352 1.00 93.56 110 HIS A CA 1
ATOM 891 C C . HIS A 1 110 ? 17.709 1.374 -2.295 1.00 93.56 110 HIS A C 1
ATOM 893 O O . HIS A 1 110 ? 18.167 0.531 -1.533 1.00 93.56 110 HIS A O 1
ATOM 899 N N . GLY A 1 111 ? 18.060 2.661 -2.215 1.00 94.88 111 GLY A N 1
ATOM 900 C CA . GLY A 1 111 ? 18.994 3.187 -1.222 1.00 94.88 111 GLY A CA 1
ATOM 901 C C . GLY A 1 111 ? 18.453 3.135 0.208 1.00 94.88 111 GLY A C 1
ATOM 902 O O . GLY A 1 111 ? 19.204 3.353 1.157 1.00 94.88 111 GLY A O 1
ATOM 903 N N . LYS A 1 112 ? 17.157 2.851 0.383 1.00 96.06 112 LYS A N 1
ATOM 904 C CA . LYS A 1 112 ? 16.547 2.571 1.691 1.00 96.06 112 LYS A CA 1
ATOM 905 C C . LYS A 1 112 ? 16.375 1.088 1.981 1.00 96.06 112 LYS A C 1
ATOM 907 O O . LYS A 1 112 ? 16.118 0.744 3.129 1.00 96.06 112 LYS A O 1
ATOM 912 N N . ALA A 1 113 ? 16.518 0.225 0.978 1.00 95.12 113 ALA A N 1
ATOM 913 C CA . ALA A 1 113 ? 16.498 -1.216 1.173 1.00 95.12 113 ALA A CA 1
ATOM 914 C C . ALA A 1 113 ? 17.790 -1.700 1.855 1.00 95.12 113 ALA A C 1
ATOM 916 O O . ALA A 1 113 ? 18.849 -1.086 1.728 1.00 95.12 113 ALA A O 1
ATOM 917 N N . LEU A 1 114 ? 17.702 -2.821 2.566 1.00 95.50 114 LEU A N 1
ATOM 918 C CA . LEU A 1 114 ? 18.860 -3.522 3.107 1.00 95.50 114 LEU A CA 1
ATOM 919 C C . LEU A 1 114 ? 19.460 -4.405 2.009 1.00 95.50 114 LEU A C 1
ATOM 921 O O . LEU A 1 114 ? 18.810 -5.341 1.546 1.00 95.50 114 LEU A O 1
ATOM 925 N N . ASP A 1 115 ? 20.692 -4.113 1.603 1.00 94.00 115 ASP A N 1
ATOM 926 C CA . ASP A 1 115 ? 21.447 -4.962 0.681 1.00 94.00 115 ASP A CA 1
ATOM 927 C C . ASP A 1 115 ? 22.078 -6.127 1.454 1.00 94.00 115 ASP A C 1
ATOM 929 O O . ASP A 1 115 ? 22.868 -5.921 2.377 1.00 94.00 115 ASP A O 1
ATOM 933 N N . THR A 1 116 ? 21.715 -7.357 1.092 1.00 91.50 116 THR A N 1
ATOM 934 C CA . THR A 1 116 ? 22.309 -8.574 1.675 1.00 91.50 116 THR A CA 1
ATOM 935 C C . THR A 1 116 ? 23.725 -8.838 1.156 1.00 91.50 116 THR A C 1
ATOM 937 O O . THR A 1 116 ? 24.413 -9.711 1.674 1.00 91.50 116 THR A O 1
ATOM 940 N N . ASN A 1 117 ? 24.173 -8.089 0.140 1.00 90.75 117 ASN A N 1
ATOM 941 C CA . ASN A 1 117 ? 25.357 -8.349 -0.682 1.00 90.75 117 ASN A CA 1
ATOM 942 C C . ASN A 1 117 ? 25.286 -9.655 -1.490 1.00 90.75 117 ASN A C 1
ATOM 944 O O . ASN A 1 117 ? 26.249 -10.016 -2.171 1.00 90.75 117 ASN A O 1
ATOM 948 N N . GLU A 1 118 ? 24.143 -10.339 -1.471 1.00 90.12 118 GLU A N 1
ATOM 949 C CA . GLU A 1 118 ? 23.888 -11.521 -2.277 1.00 90.12 118 GLU A CA 1
ATOM 950 C C . GLU A 1 118 ? 23.223 -11.154 -3.607 1.00 90.12 118 GLU A C 1
ATOM 952 O O . GLU A 1 118 ? 22.555 -10.124 -3.774 1.00 90.12 118 GLU A O 1
ATOM 957 N N . ARG A 1 119 ? 23.411 -12.031 -4.593 1.00 86.88 119 ARG A N 1
ATOM 958 C CA . ARG A 1 119 ? 22.805 -11.905 -5.915 1.00 86.88 119 ARG A CA 1
ATOM 959 C C . ARG A 1 119 ? 22.161 -13.216 -6.313 1.00 86.88 119 ARG A C 1
ATOM 961 O O . ARG A 1 119 ? 22.718 -14.284 -6.079 1.00 86.88 119 ARG A O 1
ATOM 968 N N . TRP A 1 120 ? 21.018 -13.116 -6.974 1.00 80.38 120 TRP A N 1
ATOM 969 C CA . TRP A 1 120 ? 20.350 -14.247 -7.593 1.00 80.38 120 TRP A CA 1
ATOM 970 C C . TRP A 1 120 ? 20.348 -14.086 -9.111 1.00 80.38 120 TRP A C 1
ATOM 972 O O . TRP A 1 120 ? 20.158 -12.986 -9.631 1.00 80.38 120 TRP A O 1
ATOM 982 N N . THR A 1 121 ? 20.576 -15.185 -9.829 1.00 80.69 121 THR A N 1
ATOM 983 C CA . THR A 1 121 ? 20.546 -15.190 -11.294 1.00 80.69 121 THR A CA 1
ATOM 984 C C . THR A 1 121 ? 19.164 -15.610 -11.766 1.00 80.69 121 THR A C 1
ATOM 986 O O . THR A 1 121 ? 18.745 -16.737 -11.514 1.00 80.69 121 THR A O 1
ATOM 989 N N . CYS A 1 122 ? 18.480 -14.731 -12.489 1.00 69.06 122 CYS A N 1
ATOM 990 C CA . CYS A 1 122 ? 17.221 -15.038 -13.157 1.00 69.06 122 CYS A CA 1
ATOM 991 C C . CYS A 1 122 ? 17.319 -14.576 -14.611 1.00 69.06 122 CYS A C 1
ATOM 993 O O . CYS A 1 122 ? 17.691 -13.433 -14.862 1.00 69.06 122 CYS A O 1
ATOM 995 N N . ASN A 1 123 ? 17.033 -15.459 -15.572 1.00 69.12 123 ASN A N 1
ATOM 996 C CA . ASN A 1 123 ? 17.092 -15.153 -17.010 1.00 69.12 123 ASN A CA 1
ATOM 997 C C . ASN A 1 123 ? 18.406 -14.470 -17.446 1.00 69.12 123 ASN A C 1
ATOM 999 O O . ASN A 1 123 ? 18.389 -13.474 -18.166 1.00 69.12 123 ASN A O 1
ATOM 1003 N N . ASN A 1 124 ? 19.551 -14.981 -16.979 1.00 72.62 124 ASN A N 1
ATOM 1004 C CA . ASN A 1 124 ? 20.892 -14.417 -17.212 1.00 72.62 124 ASN A CA 1
ATOM 1005 C C . ASN A 1 124 ? 21.110 -12.987 -16.675 1.00 72.62 124 ASN A C 1
ATOM 1007 O O . ASN A 1 124 ? 22.124 -12.363 -16.981 1.00 72.62 124 ASN A O 1
ATOM 1011 N N . GLN A 1 125 ? 20.203 -12.475 -15.841 1.00 68.50 125 GLN A N 1
ATOM 1012 C CA . GLN A 1 125 ? 20.349 -11.204 -15.141 1.00 68.50 125 GLN A CA 1
ATOM 1013 C C . GLN A 1 125 ? 20.699 -11.445 -13.673 1.00 68.50 125 GLN A C 1
ATOM 1015 O O . GLN A 1 125 ? 20.110 -12.297 -13.006 1.00 68.50 125 GLN A O 1
ATOM 1020 N N . GLN A 1 126 ? 21.664 -10.676 -13.169 1.00 76.94 126 GLN A N 1
ATOM 1021 C CA . GLN A 1 126 ? 22.016 -10.651 -11.751 1.00 76.94 126 GLN A CA 1
ATOM 1022 C C . GLN A 1 126 ? 21.090 -9.683 -11.015 1.00 76.94 126 GLN A C 1
ATOM 1024 O O . GLN A 1 126 ? 21.148 -8.472 -11.232 1.00 76.94 126 GLN A O 1
ATOM 1029 N N . ILE A 1 127 ? 20.258 -10.211 -10.123 1.00 79.50 127 ILE A N 1
ATOM 1030 C CA . ILE A 1 127 ? 19.338 -9.437 -9.293 1.00 79.50 127 ILE A CA 1
ATOM 1031 C C . ILE A 1 127 ? 19.927 -9.352 -7.887 1.00 79.50 127 ILE A C 1
ATOM 1033 O O . ILE A 1 127 ? 20.219 -10.375 -7.271 1.00 79.50 127 ILE A O 1
ATOM 1037 N N . ARG A 1 128 ? 20.106 -8.132 -7.369 1.00 87.31 128 ARG A N 1
ATOM 1038 C CA . ARG A 1 128 ? 20.503 -7.926 -5.968 1.00 87.31 128 ARG A CA 1
ATOM 1039 C C . ARG A 1 128 ? 19.379 -8.368 -5.038 1.00 87.31 128 ARG A C 1
ATOM 1041 O O . ARG A 1 128 ? 18.225 -7.982 -5.241 1.00 87.31 128 ARG A O 1
ATOM 1048 N N . LEU A 1 129 ? 19.724 -9.127 -4.005 1.00 90.00 129 LEU A N 1
ATOM 1049 C CA . LEU A 1 129 ? 18.784 -9.515 -2.962 1.00 90.00 129 LEU A CA 1
ATOM 1050 C C . LEU A 1 129 ? 18.648 -8.371 -1.953 1.00 90.00 129 LEU A C 1
ATOM 1052 O O . LEU A 1 129 ? 19.376 -8.279 -0.966 1.00 90.00 129 LEU A O 1
ATOM 1056 N N . LEU A 1 130 ? 17.716 -7.469 -2.254 1.00 94.06 130 LEU A N 1
ATOM 1057 C CA . LEU A 1 130 ? 17.380 -6.318 -1.423 1.00 94.06 130 LEU A CA 1
ATOM 1058 C C . LEU A 1 130 ? 16.179 -6.638 -0.532 1.00 94.06 130 LEU A C 1
ATOM 1060 O O . LEU A 1 130 ? 15.138 -7.054 -1.033 1.00 94.06 130 LEU A O 1
ATOM 1064 N N . LEU A 1 131 ? 16.299 -6.401 0.771 1.00 96.19 131 LEU A N 1
ATOM 1065 C CA . LEU A 1 131 ? 15.208 -6.549 1.734 1.00 96.19 131 LEU A CA 1
ATOM 1066 C C . LEU A 1 131 ? 14.590 -5.186 2.065 1.00 96.19 131 LEU A C 1
ATOM 1068 O O . LEU A 1 131 ? 15.269 -4.161 2.049 1.00 96.19 131 LEU A O 1
ATOM 1072 N N . LYS A 1 132 ? 13.305 -5.170 2.417 1.00 97.50 132 LYS A N 1
ATOM 1073 C CA . LYS A 1 132 ? 12.551 -3.982 2.847 1.00 97.50 132 LYS A CA 1
ATOM 1074 C C . LYS A 1 132 ? 12.149 -4.137 4.322 1.00 97.50 132 LYS A C 1
ATOM 1076 O O . LYS A 1 132 ? 10.990 -4.449 4.611 1.00 97.50 132 LYS A O 1
ATOM 1081 N N . PRO A 1 133 ? 13.101 -3.992 5.266 1.00 97.31 133 PRO A N 1
ATOM 1082 C CA . PRO A 1 133 ? 12.837 -4.195 6.686 1.00 97.31 133 PRO A CA 1
ATOM 1083 C C . PRO A 1 133 ? 11.939 -3.0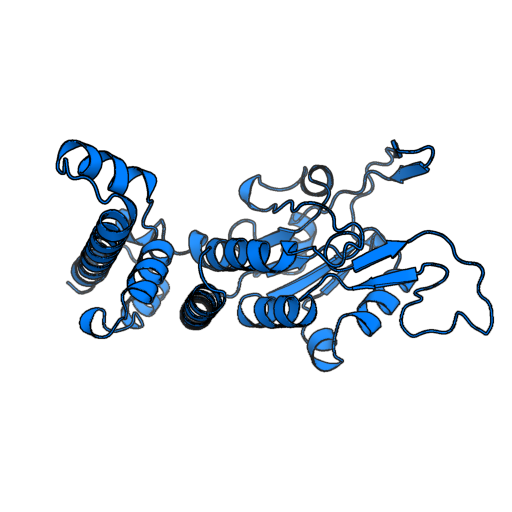81 7.236 1.00 97.31 133 PRO A C 1
ATOM 1085 O O . PRO A 1 133 ? 12.381 -1.942 7.401 1.00 97.31 133 PRO A O 1
ATOM 1088 N N . LEU A 1 134 ? 10.694 -3.407 7.583 1.00 97.94 134 LEU A N 1
ATOM 1089 C CA . LEU A 1 134 ? 9.710 -2.453 8.108 1.00 97.94 134 LEU A CA 1
ATOM 1090 C C . LEU A 1 134 ? 10.143 -1.811 9.426 1.00 97.94 134 LEU A C 1
ATOM 1092 O O . LEU A 1 134 ? 9.733 -0.694 9.723 1.00 97.94 134 LEU A O 1
ATOM 1096 N N . LYS A 1 135 ? 11.048 -2.449 10.174 1.00 96.88 135 LYS A N 1
ATOM 1097 C CA . LYS A 1 135 ? 11.664 -1.842 11.359 1.00 96.88 135 LYS A CA 1
ATOM 1098 C C . LYS A 1 135 ? 12.275 -0.465 11.059 1.00 96.88 135 LYS A C 1
ATOM 1100 O O . LYS A 1 135 ? 12.093 0.456 11.844 1.00 96.88 135 LYS A O 1
ATOM 1105 N N . THR A 1 136 ? 12.903 -0.295 9.892 1.00 96.38 136 THR A N 1
ATOM 1106 C CA . THR A 1 136 ? 13.478 0.999 9.470 1.00 96.38 136 THR A CA 1
ATOM 1107 C C . THR A 1 136 ? 12.411 2.067 9.213 1.00 96.38 136 THR A C 1
ATOM 1109 O O . THR A 1 136 ? 12.653 3.257 9.409 1.00 96.38 136 THR A O 1
ATOM 1112 N N . VAL A 1 137 ? 11.210 1.650 8.800 1.00 97.88 137 VAL A N 1
ATOM 1113 C CA . VAL A 1 137 ? 10.047 2.532 8.663 1.00 97.88 137 VAL A CA 1
ATOM 1114 C C . VAL A 1 137 ? 9.573 2.953 10.046 1.00 97.88 137 VAL A C 1
ATOM 1116 O O . VAL A 1 137 ? 9.418 4.143 10.288 1.00 97.88 137 VAL A O 1
ATOM 1119 N N . TRP A 1 138 ? 9.399 2.004 10.965 1.00 97.19 138 TRP A N 1
ATOM 1120 C CA . TRP A 1 138 ? 8.882 2.266 12.313 1.00 97.19 138 TRP A CA 1
ATOM 1121 C C . TRP A 1 138 ? 9.827 3.124 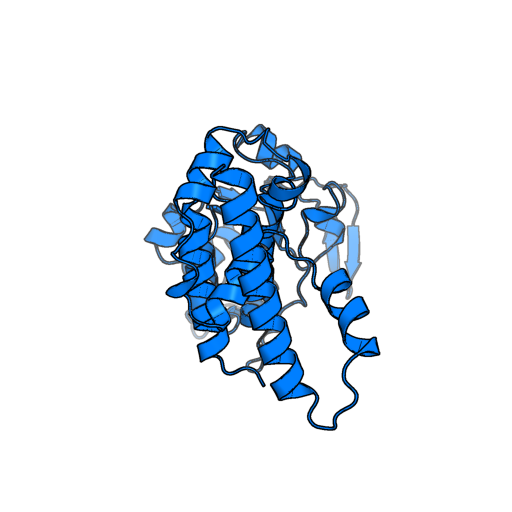13.160 1.00 97.19 138 TRP A C 1
ATOM 1123 O O . TRP A 1 138 ? 9.372 3.950 13.942 1.00 97.19 138 TRP A O 1
ATOM 1133 N N . GLU A 1 139 ? 11.140 2.996 12.963 1.00 96.69 139 GLU A N 1
ATOM 1134 C CA . GLU A 1 139 ? 12.138 3.870 13.594 1.00 96.69 139 GLU A CA 1
ATOM 1135 C C . GLU A 1 139 ? 12.010 5.332 13.134 1.00 96.69 139 GLU A C 1
ATOM 1137 O O . GLU A 1 139 ? 12.238 6.251 13.919 1.00 96.69 139 GLU A O 1
ATOM 1142 N N . ARG A 1 140 ? 11.622 5.567 11.873 1.00 97.25 140 ARG A N 1
ATOM 1143 C CA . ARG A 1 140 ? 11.446 6.919 11.320 1.00 97.25 140 ARG A CA 1
ATOM 1144 C C . ARG A 1 140 ? 10.035 7.475 11.515 1.00 97.25 140 ARG A C 1
ATOM 1146 O O . ARG A 1 140 ? 9.868 8.686 11.638 1.00 97.25 140 ARG A O 1
ATOM 1153 N N . PHE A 1 141 ? 9.035 6.604 11.516 1.00 96.38 141 PHE A N 1
ATOM 1154 C CA . PHE A 1 141 ? 7.620 6.935 11.622 1.00 96.38 141 PHE A CA 1
ATOM 1155 C C . PHE A 1 141 ? 7.008 6.147 12.793 1.00 96.38 141 PHE A C 1
ATOM 1157 O O . PHE A 1 141 ? 6.347 5.129 12.573 1.00 96.38 141 PHE A O 1
ATOM 1164 N N . PRO A 1 142 ? 7.211 6.605 14.044 1.00 92.12 142 PRO A N 1
ATOM 1165 C CA . PRO A 1 142 ? 6.897 5.838 15.258 1.00 92.12 142 PRO A CA 1
ATOM 1166 C C . PRO A 1 142 ? 5.399 5.604 15.498 1.00 92.12 142 PRO A C 1
ATOM 1168 O O . PRO A 1 142 ? 5.026 4.802 16.350 1.00 92.12 142 PRO A O 1
ATOM 1171 N N . ASN A 1 143 ? 4.531 6.269 14.731 1.00 90.81 143 ASN A N 1
ATOM 1172 C CA . ASN A 1 143 ? 3.088 6.020 14.734 1.00 90.81 143 ASN A CA 1
ATOM 1173 C C . ASN A 1 143 ? 2.725 4.679 14.064 1.00 90.81 143 ASN A C 1
ATOM 1175 O O . ASN A 1 143 ? 1.597 4.201 14.204 1.00 90.81 143 ASN A O 1
ATOM 1179 N N . PHE A 1 144 ? 3.673 4.062 13.350 1.00 93.44 144 PHE A N 1
ATOM 1180 C CA . PHE A 1 144 ? 3.494 2.786 12.671 1.00 93.44 144 PHE A CA 1
ATOM 1181 C C . PHE A 1 144 ? 4.309 1.665 13.317 1.00 93.44 144 PHE A C 1
ATOM 1183 O O . PHE A 1 144 ? 5.374 1.873 13.892 1.00 93.44 144 PHE A O 1
ATOM 1190 N N . ASN A 1 145 ? 3.777 0.453 13.222 1.00 91.75 145 ASN A N 1
ATOM 1191 C CA . ASN A 1 145 ? 4.335 -0.787 13.737 1.00 91.75 145 ASN A CA 1
ATOM 1192 C C . ASN A 1 145 ? 3.749 -1.987 12.963 1.00 91.75 145 ASN A C 1
ATOM 1194 O O . ASN A 1 145 ? 2.992 -1.827 12.003 1.00 91.75 145 ASN A O 1
ATOM 1198 N N . ALA A 1 146 ? 4.072 -3.207 13.396 1.00 89.75 146 ALA A N 1
ATOM 1199 C CA . ALA A 1 146 ? 3.631 -4.446 12.752 1.00 89.75 146 ALA A CA 1
ATOM 1200 C C . ALA A 1 146 ? 2.102 -4.613 12.644 1.00 89.75 146 ALA A C 1
ATOM 1202 O O . ALA A 1 146 ? 1.634 -5.346 11.783 1.00 89.75 146 ALA A O 1
ATOM 1203 N N . ARG A 1 147 ? 1.313 -3.956 13.503 1.00 83.56 147 ARG A N 1
ATOM 1204 C CA . ARG A 1 147 ? -0.155 -4.086 13.521 1.00 83.56 147 ARG A CA 1
ATOM 1205 C C . ARG A 1 147 ? -0.863 -3.124 12.566 1.00 83.56 147 ARG A C 1
ATOM 1207 O O . ARG A 1 147 ? -2.019 -3.341 12.222 1.00 83.56 147 ARG A O 1
ATOM 1214 N N . ASN A 1 148 ? -0.203 -2.050 12.149 1.00 87.25 148 ASN A N 1
ATOM 1215 C CA . ASN A 1 148 ? -0.798 -1.028 11.287 1.00 87.25 148 ASN A CA 1
ATOM 1216 C C . ASN A 1 148 ? 0.082 -0.693 10.076 1.00 87.25 148 ASN A C 1
ATOM 1218 O O . ASN A 1 148 ? -0.037 0.399 9.535 1.00 87.25 148 ASN A O 1
ATOM 1222 N N . THR A 1 149 ? 0.943 -1.619 9.644 1.00 93.00 149 THR A N 1
ATOM 1223 C CA . THR A 1 149 ? 1.766 -1.475 8.435 1.00 93.00 149 THR A CA 1
ATOM 1224 C C . THR A 1 149 ? 1.624 -2.701 7.548 1.00 93.00 149 THR A C 1
ATOM 1226 O O . THR A 1 149 ? 1.813 -3.821 8.017 1.00 93.00 149 THR A O 1
ATOM 1229 N N . LEU A 1 150 ? 1.356 -2.484 6.263 1.00 93.69 150 LEU A N 1
ATOM 1230 C CA . LEU A 1 150 ? 1.334 -3.519 5.235 1.00 93.69 150 LEU A CA 1
ATOM 1231 C C . LEU A 1 150 ? 2.331 -3.166 4.130 1.00 93.69 150 LEU A C 1
ATOM 1233 O O . LEU A 1 150 ? 2.345 -2.041 3.631 1.00 93.69 150 LEU A O 1
ATOM 1237 N N . LEU A 1 151 ? 3.147 -4.137 3.734 1.00 95.69 151 LEU A N 1
ATOM 1238 C CA . LEU A 1 151 ? 4.045 -4.073 2.590 1.00 95.69 151 LEU A CA 1
ATOM 1239 C C . LEU A 1 151 ? 3.466 -4.899 1.448 1.00 95.69 151 LEU A C 1
ATOM 1241 O O . LEU A 1 151 ? 3.259 -6.104 1.577 1.00 95.69 151 LEU A O 1
ATOM 1245 N N . VAL A 1 152 ? 3.272 -4.250 0.310 1.00 94.81 152 VAL A N 1
ATOM 1246 C CA . VAL A 1 152 ? 2.865 -4.889 -0.933 1.00 94.81 152 VAL A CA 1
ATOM 1247 C C . VAL A 1 152 ? 4.062 -4.987 -1.840 1.00 94.81 152 VAL A C 1
ATOM 1249 O O . VAL A 1 152 ? 4.579 -3.978 -2.317 1.00 94.81 152 VAL A O 1
ATOM 1252 N N . ASP A 1 153 ? 4.473 -6.210 -2.121 1.00 94.06 153 ASP A N 1
ATOM 1253 C CA . ASP A 1 153 ? 5.596 -6.460 -3.003 1.00 94.06 153 ASP A CA 1
ATOM 1254 C C . ASP A 1 153 ? 5.324 -7.715 -3.818 1.00 94.06 153 ASP A C 1
ATOM 1256 O O . ASP A 1 153 ? 4.748 -8.672 -3.322 1.00 94.06 153 ASP A O 1
ATOM 1260 N N . ILE A 1 154 ? 5.735 -7.742 -5.078 1.00 90.38 154 ILE A N 1
ATOM 1261 C CA . ILE A 1 154 ? 5.583 -8.946 -5.899 1.00 90.38 154 ILE A CA 1
ATOM 1262 C C . ILE A 1 154 ? 6.615 -10.032 -5.545 1.00 90.38 154 ILE A C 1
ATOM 1264 O O . ILE A 1 154 ? 6.492 -11.174 -5.986 1.00 90.38 154 ILE A O 1
ATOM 1268 N N . HIS A 1 155 ? 7.634 -9.694 -4.750 1.00 89.31 155 HIS A N 1
ATOM 1269 C CA . HIS A 1 155 ? 8.718 -10.583 -4.352 1.00 89.31 155 HIS A CA 1
ATOM 1270 C C . HIS A 1 155 ? 8.688 -10.878 -2.841 1.00 89.31 155 HIS A C 1
ATOM 1272 O O . HIS A 1 155 ? 9.214 -10.087 -2.051 1.00 89.31 155 HIS A O 1
ATOM 1278 N N . PRO A 1 156 ? 8.179 -12.055 -2.424 1.00 91.06 156 PRO A N 1
ATOM 1279 C CA . PRO A 1 156 ? 8.060 -12.423 -1.012 1.00 91.06 156 PRO A CA 1
ATOM 1280 C C . PRO A 1 156 ? 9.353 -12.300 -0.205 1.00 91.06 156 PRO A C 1
ATOM 1282 O O . PRO A 1 156 ? 9.336 -11.836 0.934 1.00 91.06 156 PRO A O 1
ATOM 1285 N N . PHE A 1 157 ? 10.497 -12.640 -0.811 1.00 90.31 157 PHE A N 1
ATOM 1286 C CA . PHE A 1 157 ? 11.790 -12.597 -0.126 1.00 90.31 157 PHE A CA 1
ATOM 1287 C C . PHE A 1 157 ? 12.139 -11.199 0.399 1.00 90.31 157 PHE A C 1
ATOM 1289 O O . PHE A 1 157 ? 12.829 -11.092 1.410 1.00 90.31 157 PHE A O 1
ATOM 1296 N N . ARG A 1 158 ? 11.648 -10.123 -0.235 1.00 91.69 158 ARG A N 1
ATOM 1297 C CA . ARG A 1 158 ? 11.937 -8.745 0.189 1.00 91.69 158 ARG A CA 1
ATOM 1298 C C . ARG A 1 158 ? 11.320 -8.417 1.546 1.00 91.69 158 ARG A C 1
ATOM 1300 O O . ARG A 1 158 ? 11.816 -7.530 2.234 1.00 91.69 158 ARG A O 1
ATOM 1307 N N . ALA A 1 159 ? 10.282 -9.146 1.948 1.00 94.81 159 ALA A N 1
ATOM 1308 C CA . ALA A 1 159 ? 9.639 -9.016 3.248 1.00 94.81 159 ALA A CA 1
ATOM 1309 C C . ALA A 1 159 ? 10.165 -10.017 4.294 1.00 94.81 159 ALA A C 1
ATOM 1311 O O . ALA A 1 159 ? 9.637 -10.057 5.398 1.00 94.81 159 ALA A O 1
ATOM 1312 N N . SER A 1 160 ? 11.198 -10.810 3.986 1.00 93.12 160 SER A N 1
ATOM 1313 C CA . SER A 1 160 ? 11.681 -11.898 4.861 1.00 93.12 160 SER A CA 1
ATOM 1314 C C . SER A 1 160 ? 12.176 -11.449 6.242 1.00 93.12 160 SER A C 1
ATOM 1316 O O . SER A 1 160 ? 12.210 -12.248 7.171 1.00 93.12 160 SER A O 1
ATOM 1318 N N . ALA A 1 161 ? 12.532 -10.172 6.397 1.00 93.00 161 ALA A N 1
ATOM 1319 C CA . ALA A 1 161 ? 12.925 -9.576 7.675 1.00 93.00 161 ALA A CA 1
ATOM 1320 C C . ALA A 1 161 ? 11.736 -9.031 8.498 1.00 93.00 161 ALA A C 1
ATOM 1322 O O . ALA A 1 161 ? 11.951 -8.389 9.528 1.00 93.00 161 ALA A O 1
ATOM 1323 N N . ASN A 1 162 ? 10.498 -9.229 8.036 1.00 95.56 162 ASN A N 1
ATOM 1324 C CA . ASN A 1 162 ? 9.289 -8.651 8.620 1.00 95.56 162 ASN A CA 1
ATOM 1325 C C . ASN A 1 162 ? 8.395 -9.739 9.245 1.00 95.56 162 ASN A C 1
ATOM 1327 O O . ASN A 1 162 ? 8.472 -10.898 8.842 1.00 95.56 162 ASN A O 1
ATOM 1331 N N . PRO A 1 163 ? 7.513 -9.389 10.202 1.00 93.12 163 PRO A N 1
ATOM 1332 C CA . PRO A 1 163 ? 6.504 -10.319 10.712 1.00 93.12 163 PRO A CA 1
ATOM 1333 C C . PRO A 1 163 ? 5.596 -10.861 9.595 1.00 93.12 163 PRO A C 1
ATOM 1335 O O . PRO A 1 163 ? 5.238 -10.110 8.684 1.00 93.12 163 PRO A O 1
ATOM 1338 N N . GLU A 1 164 ? 5.184 -12.130 9.692 1.00 83.06 164 GLU A N 1
ATOM 1339 C CA . GLU A 1 164 ? 4.471 -12.864 8.625 1.00 83.06 164 GLU A CA 1
ATOM 1340 C C . GLU A 1 164 ? 3.206 -12.149 8.117 1.00 83.06 164 GLU A C 1
ATOM 1342 O O . GLU A 1 164 ? 2.947 -12.117 6.916 1.00 83.06 164 GLU A O 1
ATOM 1347 N N . ASP A 1 165 ? 2.465 -11.484 9.007 1.00 84.56 165 ASP A N 1
ATOM 1348 C CA . ASP A 1 165 ? 1.202 -10.805 8.685 1.00 84.56 165 ASP A CA 1
ATOM 1349 C C . ASP A 1 165 ? 1.341 -9.409 8.059 1.00 84.56 165 ASP A C 1
ATOM 1351 O O . ASP A 1 165 ? 0.338 -8.742 7.799 1.00 84.56 165 ASP A O 1
ATOM 1355 N N . THR A 1 166 ? 2.566 -8.941 7.817 1.00 90.12 166 THR A N 1
ATOM 1356 C CA . THR A 1 166 ? 2.803 -7.597 7.263 1.00 90.12 166 THR A CA 1
ATOM 1357 C C . THR A 1 166 ? 2.970 -7.580 5.745 1.00 90.12 166 THR A C 1
ATOM 1359 O O . THR A 1 166 ? 2.989 -6.502 5.159 1.00 90.12 166 THR A O 1
ATOM 1362 N N . GLY A 1 167 ? 3.101 -8.737 5.091 1.00 91.19 167 GLY A N 1
ATOM 1363 C CA . GLY A 1 167 ? 3.364 -8.841 3.654 1.00 91.19 167 GLY A CA 1
ATOM 1364 C C . GLY A 1 167 ? 2.144 -9.259 2.830 1.00 91.19 167 GLY A C 1
ATOM 1365 O O . GLY A 1 167 ? 1.430 -10.194 3.185 1.00 91.19 167 GLY A O 1
ATOM 1366 N N . ILE A 1 168 ? 1.930 -8.603 1.688 1.00 90.12 168 ILE A N 1
ATOM 1367 C CA . ILE A 1 168 ? 0.941 -8.992 0.677 1.00 90.12 168 ILE A CA 1
ATOM 1368 C C . ILE A 1 168 ? 1.660 -9.158 -0.662 1.00 90.12 168 ILE A C 1
ATOM 1370 O O . ILE A 1 168 ? 2.270 -8.218 -1.169 1.00 90.12 168 ILE A O 1
ATOM 1374 N N . PHE A 1 169 ? 1.556 -10.357 -1.243 1.00 90.50 169 PHE A N 1
ATOM 1375 C CA . PHE A 1 169 ? 2.330 -10.747 -2.423 1.00 90.50 169 PHE A CA 1
ATOM 1376 C C . PHE A 1 169 ? 1.422 -11.062 -3.622 1.00 90.50 169 PHE A C 1
ATOM 1378 O O . PHE A 1 169 ? 1.000 -12.209 -3.800 1.00 90.50 169 PHE A O 1
ATOM 1385 N N . PRO A 1 170 ? 1.037 -10.050 -4.421 1.00 89.75 170 PRO A N 1
ATOM 1386 C CA . PRO A 1 170 ? 0.211 -10.248 -5.605 1.00 89.75 170 PRO A CA 1
ATOM 1387 C C . PRO A 1 170 ? 0.997 -10.857 -6.767 1.00 89.75 170 PRO A C 1
ATOM 1389 O O . PRO A 1 170 ? 2.222 -10.774 -6.841 1.00 89.75 170 PRO A O 1
ATOM 1392 N N . VAL A 1 171 ? 0.259 -11.415 -7.729 1.00 88.69 171 VAL A N 1
ATOM 1393 C CA . VAL A 1 171 ? 0.837 -11.884 -8.992 1.00 88.69 171 VAL A CA 1
ATOM 1394 C C . VAL A 1 171 ? 1.413 -10.686 -9.770 1.00 88.69 171 VAL A C 1
ATOM 1396 O O . VAL A 1 171 ? 0.694 -9.686 -9.944 1.00 88.69 171 VAL A O 1
ATOM 1399 N N . PRO A 1 172 ? 2.672 -10.774 -10.250 1.00 89.38 172 PRO A N 1
ATOM 1400 C CA . PRO A 1 172 ? 3.291 -9.725 -11.050 1.00 89.38 172 PRO A CA 1
ATOM 1401 C C . PRO A 1 172 ? 2.476 -9.387 -12.300 1.00 89.38 172 PRO A C 1
ATOM 1403 O O . PRO A 1 172 ? 2.003 -10.269 -13.016 1.00 89.38 172 PRO A O 1
ATOM 1406 N N . TYR A 1 173 ? 2.347 -8.097 -12.585 1.00 91.50 173 TYR A N 1
ATOM 1407 C CA . TYR A 1 173 ? 1.762 -7.587 -13.814 1.00 91.50 173 TYR A CA 1
ATOM 1408 C C . TYR A 1 173 ? 2.738 -7.726 -14.980 1.00 91.50 173 TYR A C 1
ATOM 1410 O O . TYR A 1 173 ? 3.892 -7.312 -14.894 1.00 91.50 173 TYR A O 1
ATOM 1418 N N . THR A 1 174 ? 2.248 -8.273 -16.089 1.00 88.38 174 THR A N 1
ATOM 1419 C CA . THR A 1 174 ? 3.041 -8.578 -17.289 1.00 88.38 174 THR A CA 1
ATOM 1420 C C . THR A 1 174 ? 2.709 -7.679 -18.483 1.00 88.38 174 THR A C 1
ATOM 1422 O O . THR A 1 174 ? 3.109 -7.981 -19.602 1.00 88.38 174 THR A O 1
ATOM 1425 N N . GLY A 1 175 ? 1.946 -6.597 -18.279 1.00 86.94 175 GLY A N 1
ATOM 1426 C CA . GLY A 1 175 ? 1.516 -5.705 -19.366 1.00 86.94 175 GLY A CA 1
ATOM 1427 C C . GLY A 1 175 ? 0.253 -6.165 -20.106 1.00 86.94 175 GLY A C 1
ATOM 1428 O O . GLY A 1 175 ? -0.102 -5.584 -21.130 1.00 86.94 175 GLY A O 1
ATOM 1429 N N . SER A 1 176 ? -0.424 -7.215 -19.625 1.00 87.62 176 SER A N 1
ATOM 1430 C CA . SER A 1 176 ? -1.641 -7.725 -20.264 1.00 87.62 176 SER A CA 1
ATOM 1431 C C . SER A 1 176 ? -2.835 -6.782 -20.087 1.00 87.62 176 SER A C 1
ATOM 1433 O O . SER A 1 176 ? -3.231 -6.463 -18.969 1.00 87.62 176 SER A O 1
ATOM 1435 N N . HIS A 1 177 ? -3.507 -6.456 -21.191 1.00 83.62 177 HIS A N 1
ATOM 1436 C CA . HIS A 1 177 ? -4.738 -5.658 -21.199 1.00 83.62 177 HIS A CA 1
ATOM 1437 C C . HIS A 1 177 ? -5.941 -6.389 -20.586 1.00 83.62 177 HIS A C 1
ATOM 1439 O O . HIS A 1 177 ? -6.967 -5.763 -20.341 1.00 83.62 177 HIS A O 1
ATOM 1445 N N . SER A 1 178 ? -5.839 -7.697 -20.335 1.00 85.88 178 SER A N 1
ATOM 1446 C CA . SER A 1 178 ? -6.868 -8.478 -19.640 1.00 85.88 178 SER A CA 1
ATOM 1447 C C . SER A 1 178 ? -6.607 -8.607 -18.134 1.00 85.88 178 SER A C 1
ATOM 1449 O O . SER A 1 178 ? -7.295 -9.382 -17.472 1.00 85.88 178 SER A O 1
ATOM 1451 N N . ASP A 1 179 ? -5.586 -7.933 -17.590 1.00 86.00 179 ASP A N 1
ATOM 1452 C CA . ASP A 1 179 ? -5.286 -7.977 -16.157 1.00 86.00 179 ASP A CA 1
ATOM 1453 C C . ASP A 1 179 ? -6.426 -7.344 -15.347 1.00 86.00 179 ASP A C 1
ATOM 1455 O O . ASP A 1 179 ? -6.864 -6.224 -15.620 1.00 86.00 179 ASP A O 1
ATOM 1459 N N . THR A 1 180 ? -6.883 -8.081 -14.334 1.00 84.12 180 THR A N 1
ATOM 1460 C CA . THR A 1 180 ? -7.869 -7.647 -13.333 1.00 84.12 180 THR A CA 1
ATOM 1461 C C . THR A 1 180 ? -7.294 -7.762 -11.918 1.00 84.12 180 THR A C 1
ATOM 1463 O O . THR A 1 180 ? -8.026 -7.996 -10.954 1.00 84.12 180 THR A O 1
ATOM 1466 N N . GLY A 1 181 ? -5.967 -7.679 -11.783 1.00 82.75 181 GLY A N 1
ATOM 1467 C CA . GLY A 1 181 ? -5.272 -7.969 -10.533 1.00 82.75 181 GLY A CA 1
ATOM 1468 C C . GLY A 1 181 ? -5.492 -6.905 -9.461 1.00 82.75 181 GLY A C 1
ATOM 1469 O O . GLY A 1 181 ? -5.657 -7.256 -8.296 1.00 82.75 181 GLY A O 1
ATOM 1470 N N . LEU A 1 182 ? -5.548 -5.622 -9.841 1.00 84.94 182 LEU A N 1
ATOM 1471 C CA . LEU A 1 182 ? -5.725 -4.520 -8.886 1.00 84.94 182 LEU A CA 1
ATOM 1472 C C . LEU A 1 182 ? -7.094 -4.516 -8.187 1.00 84.94 182 LEU A C 1
ATOM 1474 O O . LEU A 1 182 ? -7.091 -4.413 -6.962 1.00 84.94 182 LEU A O 1
ATOM 1478 N N . PRO A 1 183 ? -8.242 -4.708 -8.870 1.00 75.56 183 PRO A N 1
ATOM 1479 C CA . PRO A 1 183 ? -9.539 -4.791 -8.191 1.00 75.56 183 PRO A CA 1
ATOM 1480 C C . PRO A 1 183 ? -9.607 -5.876 -7.106 1.00 75.56 183 PRO A C 1
ATOM 1482 O O . PRO A 1 183 ? -10.037 -5.621 -5.985 1.00 75.56 183 PRO A O 1
ATOM 1485 N N . GLY A 1 184 ? -9.122 -7.089 -7.393 1.00 71.75 184 GLY A N 1
ATOM 1486 C CA . GLY A 1 184 ? -9.098 -8.165 -6.393 1.00 71.75 184 GLY A CA 1
ATOM 1487 C C . GLY A 1 184 ? -8.139 -7.884 -5.231 1.00 71.75 184 GLY A C 1
ATOM 1488 O O . GLY A 1 184 ? -8.329 -8.376 -4.118 1.00 71.75 184 GLY A O 1
ATOM 1489 N N . LEU A 1 185 ? -7.107 -7.085 -5.486 1.00 77.56 185 LEU A N 1
ATOM 1490 C CA . LEU A 1 185 ? -6.132 -6.676 -4.493 1.00 77.56 185 LEU A CA 1
ATOM 1491 C C . LEU A 1 185 ? -6.675 -5.562 -3.581 1.00 77.56 185 LEU A C 1
ATOM 1493 O O . LEU A 1 185 ? -6.438 -5.634 -2.378 1.00 77.56 185 LEU A O 1
ATOM 1497 N N . LEU A 1 186 ? -7.470 -4.619 -4.113 1.00 70.69 186 LEU A N 1
ATOM 1498 C CA . LEU A 1 186 ? -8.221 -3.638 -3.313 1.00 70.69 186 LEU A CA 1
ATOM 1499 C C . LEU A 1 186 ? -9.057 -4.327 -2.253 1.00 70.69 186 LEU A C 1
ATOM 1501 O O . LEU A 1 186 ? -8.901 -4.018 -1.083 1.00 70.69 186 LEU A O 1
ATOM 1505 N N . HIS A 1 187 ? -9.841 -5.335 -2.636 1.00 68.00 187 HIS A N 1
ATOM 1506 C CA . HIS A 1 187 ? -10.677 -6.056 -1.682 1.00 68.00 187 HIS A CA 1
ATOM 1507 C C . HIS A 1 187 ? -9.865 -6.645 -0.513 1.00 68.00 187 HIS A C 1
ATOM 1509 O O . HIS A 1 187 ? -10.255 -6.530 0.649 1.00 68.00 187 HIS A O 1
ATOM 1515 N N . LYS A 1 188 ? -8.695 -7.232 -0.803 1.00 68.88 188 LYS A N 1
ATOM 1516 C CA . LYS A 1 188 ? -7.786 -7.745 0.235 1.00 68.88 188 LYS A CA 1
ATOM 1517 C C . LYS A 1 188 ? -7.236 -6.628 1.122 1.00 68.88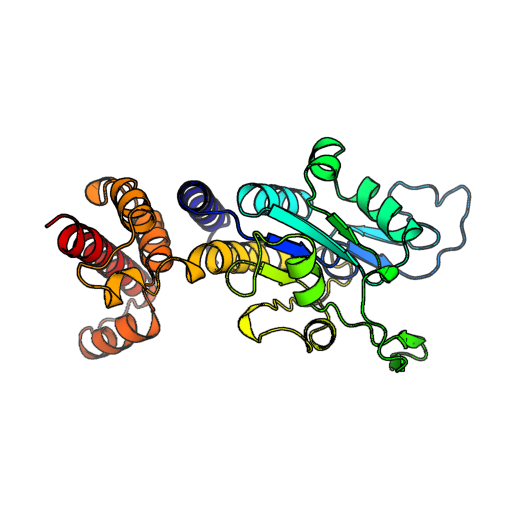 188 LYS A C 1
ATOM 1519 O O . LYS A 1 188 ? -7.120 -6.836 2.328 1.00 68.88 188 LYS A O 1
ATOM 1524 N N . TYR A 1 189 ? -6.908 -5.466 0.553 1.00 70.38 189 TYR A N 1
ATOM 1525 C CA . TYR A 1 189 ? -6.482 -4.309 1.337 1.00 70.38 189 TYR A CA 1
ATOM 1526 C C . TYR A 1 189 ? -7.593 -3.778 2.210 1.00 70.38 189 TYR A C 1
ATOM 1528 O O . TYR A 1 189 ? -7.346 -3.596 3.391 1.00 70.38 189 TYR A O 1
ATOM 1536 N N . SER A 1 190 ? -8.795 -3.576 1.680 1.00 67.25 190 SER A N 1
ATOM 1537 C CA . SER A 1 190 ? -9.915 -3.046 2.448 1.00 67.25 190 SER A CA 1
ATOM 1538 C C . SER A 1 190 ? -10.214 -3.937 3.664 1.00 67.25 190 SER A C 1
ATOM 1540 O O . SER A 1 190 ? -10.402 -3.429 4.765 1.00 67.25 190 SER A O 1
ATOM 1542 N N . LEU A 1 191 ? -10.132 -5.268 3.523 1.00 65.69 191 LEU A N 1
ATOM 1543 C CA . LEU A 1 191 ? -10.228 -6.193 4.661 1.00 65.69 191 LEU A CA 1
ATOM 1544 C C . LEU A 1 191 ? -9.058 -6.028 5.647 1.00 65.69 191 LEU A C 1
ATOM 1546 O O . LEU A 1 191 ? -9.267 -5.757 6.831 1.00 65.69 191 LEU A O 1
ATOM 1550 N N . ARG A 1 192 ? -7.811 -6.098 5.162 1.00 67.62 192 ARG A N 1
ATOM 1551 C CA . ARG A 1 192 ? -6.609 -5.955 6.005 1.00 67.62 192 ARG A CA 1
ATOM 1552 C C . ARG A 1 192 ? -6.463 -4.562 6.621 1.00 67.62 192 ARG A C 1
ATOM 1554 O O . ARG A 1 192 ? -5.793 -4.434 7.645 1.00 67.62 192 ARG A O 1
ATOM 1561 N N . ALA A 1 193 ? -7.096 -3.528 6.066 1.00 62.97 193 ALA A N 1
ATOM 1562 C CA . ALA A 1 193 ? -7.176 -2.182 6.628 1.00 62.97 193 ALA A CA 1
ATOM 1563 C C . ALA A 1 193 ? -7.850 -2.212 8.002 1.00 62.97 193 ALA A C 1
ATOM 1565 O O . ALA A 1 193 ? -7.442 -1.502 8.918 1.00 62.97 193 ALA A O 1
ATOM 1566 N N . ILE A 1 194 ? -8.819 -3.109 8.194 1.00 58.31 194 ILE A N 1
ATOM 1567 C CA . ILE A 1 194 ? -9.726 -3.048 9.341 1.00 58.31 194 ILE A CA 1
ATOM 1568 C C . ILE A 1 194 ? -9.607 -4.286 10.253 1.00 58.31 194 ILE A C 1
ATOM 1570 O O . ILE A 1 194 ? -9.764 -4.155 11.465 1.00 58.31 194 ILE A O 1
ATOM 1574 N N . GLU A 1 195 ? -9.148 -5.437 9.737 1.00 60.12 195 GLU A N 1
ATOM 1575 C CA . GLU A 1 195 ? -8.974 -6.710 10.477 1.00 60.12 195 GLU A CA 1
ATOM 1576 C C . GLU A 1 195 ? -8.134 -6.632 11.771 1.00 60.12 195 GLU A C 1
ATOM 1578 O O . GLU A 1 195 ? -8.233 -7.511 12.621 1.00 60.12 195 GLU A O 1
ATOM 1583 N N . THR A 1 196 ? -7.312 -5.599 11.977 1.00 54.28 196 THR A N 1
ATOM 1584 C CA . THR A 1 196 ? -6.424 -5.523 13.160 1.00 54.28 196 THR A CA 1
ATOM 1585 C C . THR A 1 196 ? -7.047 -4.820 14.365 1.00 54.28 196 THR A C 1
ATOM 1587 O O . THR A 1 196 ? -6.486 -4.894 15.455 1.00 54.28 196 THR A O 1
ATOM 1590 N N . TYR A 1 197 ? -8.193 -4.153 14.207 1.00 53.62 197 TYR A N 1
ATOM 1591 C CA . TYR A 1 197 ? -8.778 -3.378 15.305 1.00 53.62 197 TYR A CA 1
ATOM 1592 C C . TYR A 1 197 ? -9.790 -4.152 16.145 1.00 53.62 197 TYR A C 1
ATOM 1594 O O . TYR A 1 197 ? -10.023 -3.766 17.290 1.00 53.62 197 TYR A O 1
ATOM 1602 N N . VAL A 1 198 ? -10.370 -5.238 15.622 1.00 48.53 198 VAL A N 1
ATOM 1603 C CA . VAL A 1 198 ? -11.588 -5.798 16.220 1.00 48.53 198 VAL A CA 1
ATOM 1604 C C . VAL A 1 198 ? -11.580 -7.246 16.725 1.00 48.53 198 VAL A C 1
ATOM 1606 O O . VAL A 1 198 ? -12.378 -7.532 17.621 1.00 48.53 198 VAL A O 1
ATOM 1609 N N . PRO A 1 199 ? -10.644 -8.141 16.356 1.00 48.03 199 PRO A N 1
ATOM 1610 C CA . PRO A 1 199 ? -10.567 -9.464 16.990 1.00 48.03 199 PRO A CA 1
ATOM 1611 C C . PRO A 1 199 ? -10.439 -9.428 18.533 1.00 48.03 199 PRO A C 1
ATOM 1613 O O . PRO A 1 199 ? -10.634 -10.440 19.204 1.00 48.03 199 PRO A O 1
ATOM 1616 N N . THR A 1 200 ? -10.152 -8.261 19.123 1.00 50.34 200 THR A N 1
ATOM 1617 C CA . THR A 1 200 ? -10.075 -8.035 20.571 1.00 50.34 200 THR A CA 1
ATOM 1618 C C . THR A 1 200 ? -11.319 -7.434 21.240 1.00 50.34 200 THR A C 1
ATOM 1620 O O . THR A 1 200 ? -11.361 -7.436 22.468 1.00 50.34 200 THR A O 1
ATOM 1623 N N . LEU A 1 201 ? -12.335 -6.927 20.522 1.00 50.69 201 LEU A N 1
ATOM 1624 C CA . LEU A 1 201 ? -13.495 -6.291 21.187 1.00 50.69 201 LEU A CA 1
ATOM 1625 C C . LEU A 1 201 ? -14.376 -7.309 21.927 1.00 50.69 201 LEU A C 1
ATOM 1627 O O . LEU A 1 201 ? -14.902 -7.017 22.998 1.00 50.69 201 LEU A O 1
ATOM 1631 N N . LEU A 1 202 ? -14.505 -8.524 21.393 1.00 49.50 202 LEU A N 1
ATOM 1632 C CA . LEU A 1 202 ? -15.356 -9.574 21.969 1.00 49.50 202 LEU A CA 1
ATOM 1633 C C . LEU A 1 202 ? -14.682 -10.361 23.093 1.00 49.50 202 LEU A C 1
ATOM 1635 O O . LEU A 1 202 ? -15.338 -10.788 24.041 1.00 49.50 202 LEU A O 1
ATOM 1639 N N . THR A 1 203 ? -13.359 -10.508 23.036 1.00 52.94 203 THR A N 1
ATOM 1640 C CA . THR A 1 203 ? -12.591 -11.183 24.091 1.00 52.94 203 THR A CA 1
ATOM 1641 C C . THR A 1 203 ? -12.437 -10.328 25.350 1.00 52.94 203 THR A C 1
ATOM 1643 O O . THR A 1 203 ? -12.140 -10.864 26.414 1.00 52.94 203 THR A O 1
ATOM 1646 N N . LYS A 1 204 ? -12.682 -9.012 25.267 1.00 56.25 204 LYS A N 1
ATOM 1647 C CA . LYS A 1 204 ? -12.464 -8.066 26.369 1.00 56.25 204 LYS A CA 1
ATOM 1648 C C . LYS A 1 204 ? -13.646 -7.846 27.323 1.00 56.25 204 LYS A C 1
ATOM 1650 O O . LYS A 1 204 ? -13.426 -7.113 28.279 1.00 56.25 204 LYS A O 1
ATOM 1655 N N . ARG A 1 205 ? -14.842 -8.431 27.104 1.00 56.00 205 ARG A N 1
ATOM 1656 C CA . ARG A 1 205 ? -16.072 -8.329 27.953 1.00 56.00 205 ARG A CA 1
ATOM 1657 C C . ARG A 1 205 ? -16.011 -7.235 29.050 1.00 56.00 205 ARG A C 1
ATOM 1659 O O . ARG A 1 205 ? -15.725 -7.537 30.206 1.00 56.00 205 ARG A O 1
ATOM 1666 N N . GLY A 1 206 ? -16.237 -5.970 28.679 1.00 57.94 206 GLY A N 1
ATOM 1667 C CA . GLY A 1 206 ? -16.279 -4.823 29.608 1.00 57.94 206 GLY A CA 1
ATOM 1668 C C . GLY A 1 206 ? -14.966 -4.043 29.818 1.00 57.94 206 GLY A C 1
ATOM 1669 O O . GLY A 1 206 ? -15.009 -2.888 30.234 1.00 57.94 206 GLY A O 1
ATOM 1670 N N . ASN A 1 207 ? -13.802 -4.591 29.456 1.00 63.91 207 ASN A N 1
ATOM 1671 C CA . ASN A 1 207 ? -12.490 -3.921 29.537 1.00 63.91 207 ASN A CA 1
ATOM 1672 C C . ASN A 1 207 ? -12.094 -3.236 28.221 1.00 63.91 207 ASN A C 1
ATOM 1674 O O . ASN A 1 207 ? -10.989 -3.417 27.701 1.00 63.91 207 ASN A O 1
ATOM 1678 N N . LEU A 1 208 ? -13.017 -2.462 27.657 1.00 64.88 208 LEU A N 1
ATOM 1679 C CA . LEU A 1 208 ? -12.749 -1.661 26.468 1.00 64.88 208 LEU A CA 1
ATOM 1680 C C . LEU A 1 208 ? -12.001 -0.377 26.835 1.00 64.88 208 LEU A C 1
ATOM 1682 O O . LEU A 1 208 ? -12.354 0.305 27.800 1.00 64.88 208 LEU A O 1
ATOM 1686 N N . THR A 1 209 ? -10.998 -0.027 26.035 1.00 65.19 209 THR A N 1
ATOM 1687 C CA . THR A 1 209 ? -10.355 1.295 26.079 1.00 65.19 209 THR A CA 1
ATOM 1688 C C . THR A 1 209 ? -11.343 2.388 25.659 1.00 65.19 209 THR A C 1
ATOM 1690 O O . THR A 1 209 ? -12.300 2.121 24.931 1.00 65.19 209 THR A O 1
ATOM 1693 N N . ASP A 1 210 ? -11.107 3.638 26.063 1.00 64.62 210 ASP A N 1
ATOM 1694 C CA . ASP A 1 210 ? -11.971 4.769 25.677 1.00 64.62 210 ASP A CA 1
ATOM 1695 C C . ASP A 1 210 ? -12.056 4.945 24.155 1.00 64.62 210 ASP A C 1
ATOM 1697 O O . ASP A 1 210 ? -13.104 5.288 23.610 1.00 64.62 210 ASP A O 1
ATOM 1701 N N . PHE A 1 211 ? -10.967 4.625 23.456 1.00 60.44 211 PHE A N 1
ATOM 1702 C CA . PHE A 1 211 ? -10.932 4.583 22.001 1.00 60.44 211 PHE A CA 1
ATOM 1703 C C . PHE A 1 211 ? -11.865 3.499 21.430 1.00 60.44 211 PHE A C 1
ATOM 1705 O O . PHE A 1 211 ? -12.675 3.788 20.554 1.00 60.44 211 PHE A O 1
ATOM 1712 N N . GLU A 1 212 ? -11.814 2.271 21.956 1.00 65.00 212 GLU A N 1
ATOM 1713 C CA . GLU A 1 212 ? -12.695 1.170 21.535 1.00 65.00 212 GLU A CA 1
ATOM 1714 C C . GLU A 1 212 ? -14.177 1.490 21.809 1.00 65.00 212 GLU A C 1
ATOM 1716 O O . GLU A 1 212 ? -15.024 1.258 20.948 1.00 65.00 212 GLU A O 1
ATOM 1721 N N . LYS A 1 213 ? -14.491 2.108 22.956 1.00 67.69 213 LYS A N 1
ATOM 1722 C CA . LYS A 1 213 ? -15.849 2.595 23.267 1.00 67.69 213 LYS A CA 1
ATOM 1723 C C . LYS A 1 213 ? -16.304 3.684 22.293 1.00 67.69 213 LYS A C 1
ATOM 1725 O O . LYS A 1 213 ? -17.442 3.655 21.833 1.00 67.69 213 LYS A O 1
ATOM 1730 N N . SER A 1 214 ? -15.415 4.616 21.942 1.00 64.62 214 SER A N 1
ATOM 1731 C CA . SER A 1 214 ? -15.689 5.669 20.958 1.00 64.62 214 SER A CA 1
ATOM 1732 C C . SER A 1 214 ? -15.921 5.115 19.550 1.00 64.62 214 SER A C 1
ATOM 1734 O O . SER A 1 214 ? -16.728 5.658 18.803 1.00 64.62 214 SER A O 1
ATOM 1736 N N . VAL A 1 215 ? -15.227 4.050 19.147 1.00 63.25 215 VAL A N 1
ATOM 1737 C CA . VAL A 1 215 ? -15.512 3.351 17.883 1.00 63.25 215 VAL A CA 1
ATOM 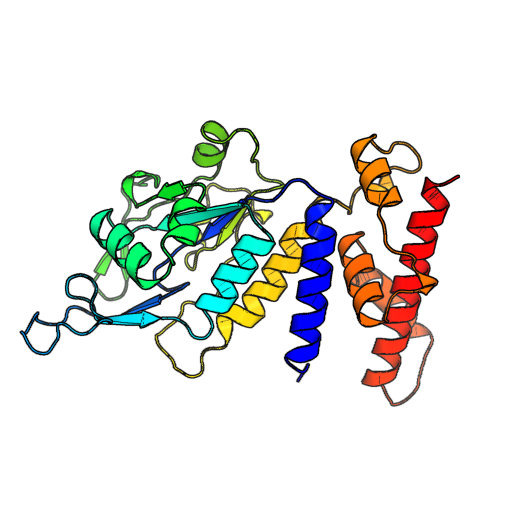1738 C C . VAL A 1 215 ? -16.902 2.719 17.923 1.00 63.25 215 VAL A C 1
ATOM 1740 O O . VAL A 1 215 ? -17.689 2.945 17.008 1.00 63.25 215 VAL A O 1
ATOM 1743 N N . LEU A 1 216 ? -17.221 1.968 18.984 1.00 66.00 216 LEU A N 1
ATOM 1744 C CA . LEU A 1 216 ? -18.509 1.278 19.108 1.00 66.00 216 LEU A CA 1
ATOM 1745 C C . LEU A 1 216 ? -19.701 2.241 19.132 1.00 66.00 216 LEU A C 1
ATOM 1747 O O . LEU A 1 216 ? -20.725 1.949 18.523 1.00 66.00 216 LEU A O 1
ATOM 1751 N N . SER A 1 217 ? -19.568 3.408 19.770 1.00 66.94 217 SER A N 1
ATOM 1752 C CA . SER A 1 217 ? -20.634 4.419 19.797 1.00 66.94 217 SER A CA 1
ATOM 1753 C C . SER A 1 217 ? -20.901 5.082 18.441 1.00 66.94 217 SER A C 1
ATOM 1755 O O . SER A 1 217 ? -21.926 5.737 18.276 1.00 66.94 217 SER A O 1
ATOM 1757 N N . ARG A 1 218 ? -19.986 4.920 17.479 1.00 67.50 218 ARG A N 1
ATOM 1758 C CA . ARG A 1 218 ? -20.092 5.431 16.106 1.00 67.50 218 ARG A CA 1
ATOM 1759 C C . ARG A 1 218 ? -20.495 4.346 15.105 1.00 67.50 218 ARG A C 1
ATOM 1761 O O . ARG A 1 218 ? -20.510 4.620 13.905 1.00 67.50 218 ARG A O 1
ATOM 1768 N N . LEU A 1 219 ? -20.802 3.130 15.570 1.00 65.88 219 LEU A N 1
ATOM 1769 C CA . LEU A 1 219 ? -21.375 2.105 14.705 1.00 65.88 219 LEU A CA 1
ATOM 1770 C C . LEU A 1 219 ? -22.715 2.597 14.134 1.00 65.88 219 LEU A C 1
ATOM 1772 O O . LEU A 1 219 ? -23.504 3.192 14.873 1.00 65.88 219 LEU A O 1
ATOM 1776 N N . PRO A 1 220 ? -22.977 2.361 12.839 1.00 66.44 220 PRO A N 1
ATOM 1777 C CA . PRO A 1 220 ? -24.251 2.715 12.229 1.00 66.44 220 PRO A CA 1
ATOM 1778 C C . PRO A 1 220 ? -25.404 1.942 12.868 1.00 66.44 220 PRO A C 1
ATOM 1780 O O . PRO A 1 220 ? -25.204 0.877 13.464 1.00 66.44 220 PRO A O 1
ATOM 1783 N N . ASP A 1 221 ? -26.617 2.481 12.743 1.00 73.56 221 ASP A N 1
ATOM 1784 C CA . ASP A 1 221 ? -27.781 1.790 13.270 1.00 73.56 221 ASP A CA 1
ATOM 1785 C C . ASP A 1 221 ? -28.037 0.504 12.481 1.00 73.56 221 ASP A C 1
ATOM 1787 O O . ASP A 1 221 ? -28.202 0.526 11.264 1.00 73.56 221 ASP A O 1
ATOM 1791 N N . ILE A 1 222 ? -28.015 -0.631 13.179 1.00 71.25 222 ILE A N 1
ATOM 1792 C CA . ILE A 1 222 ? -27.998 -1.964 12.563 1.00 71.25 222 ILE A CA 1
ATOM 1793 C C . ILE A 1 222 ? -29.300 -2.214 11.798 1.00 71.25 222 ILE A C 1
ATOM 1795 O O . ILE A 1 222 ? -29.283 -2.881 10.762 1.00 71.25 222 ILE A O 1
ATOM 1799 N N . ASP A 1 223 ? -30.400 -1.640 12.287 1.00 74.19 223 ASP A N 1
ATOM 1800 C CA . ASP A 1 223 ? -31.725 -1.744 11.679 1.00 74.19 223 ASP A CA 1
ATOM 1801 C C . ASP A 1 223 ? -31.840 -0.934 10.372 1.00 74.19 223 ASP A C 1
ATOM 1803 O O . ASP A 1 223 ? -32.696 -1.232 9.540 1.00 74.19 223 ASP A O 1
ATOM 1807 N N . GLU A 1 224 ? -30.952 0.043 10.153 1.00 77.19 224 GLU A N 1
ATOM 1808 C CA . GLU A 1 224 ? -30.892 0.863 8.934 1.00 77.19 224 GLU A CA 1
ATOM 1809 C C . GLU A 1 224 ? -29.863 0.349 7.909 1.00 77.19 224 GLU A C 1
ATOM 1811 O O . GLU A 1 224 ? -29.797 0.856 6.788 1.00 77.19 224 GLU A O 1
ATOM 1816 N N . LEU A 1 225 ? -29.055 -0.658 8.265 1.00 71.00 225 LEU A N 1
ATOM 1817 C CA . LEU A 1 225 ? -28.032 -1.209 7.378 1.00 71.00 225 LEU A CA 1
ATOM 1818 C C . LEU A 1 225 ? -28.623 -2.132 6.307 1.00 71.00 225 LEU A C 1
ATOM 1820 O O . LEU A 1 225 ? -29.360 -3.085 6.595 1.00 71.00 225 LEU A O 1
ATOM 1824 N N . GLU A 1 226 ? -28.187 -1.923 5.064 1.00 75.75 226 GLU A N 1
ATOM 1825 C CA . GLU A 1 226 ? -28.401 -2.887 3.993 1.00 75.75 226 GLU A CA 1
ATOM 1826 C C . GLU A 1 226 ? -27.621 -4.190 4.248 1.00 75.75 226 GLU A C 1
ATOM 1828 O O . GLU A 1 226 ? -26.586 -4.221 4.915 1.00 75.75 226 GLU A O 1
ATOM 1833 N N . ASP A 1 227 ? -28.103 -5.293 3.672 1.00 68.62 227 ASP A N 1
ATOM 1834 C CA . ASP A 1 227 ? -27.564 -6.642 3.889 1.00 68.62 227 ASP A CA 1
ATOM 1835 C C . ASP A 1 227 ? -26.047 -6.750 3.621 1.00 68.62 227 ASP A C 1
ATOM 1837 O O . ASP A 1 227 ? -25.315 -7.414 4.362 1.00 68.62 227 ASP A O 1
ATOM 1841 N N . HIS A 1 228 ? -25.561 -6.081 2.572 1.00 63.06 228 HIS A N 1
ATOM 1842 C CA . HIS A 1 228 ? -24.146 -6.080 2.195 1.00 63.06 228 HIS A CA 1
ATOM 1843 C C . HIS A 1 228 ? -23.276 -5.292 3.191 1.00 63.06 228 HIS A C 1
ATOM 1845 O O . HIS A 1 228 ? -22.149 -5.702 3.488 1.00 63.06 228 HIS A O 1
ATOM 1851 N N . ASP A 1 229 ? -23.822 -4.223 3.773 1.00 65.56 229 ASP A N 1
ATOM 1852 C CA . ASP A 1 229 ? -23.160 -3.425 4.800 1.00 65.56 229 ASP A CA 1
ATOM 1853 C C . ASP A 1 229 ? -23.093 -4.171 6.129 1.00 65.56 229 ASP A C 1
ATOM 1855 O O . ASP A 1 229 ? -22.057 -4.135 6.793 1.00 65.56 229 ASP A O 1
ATOM 1859 N N . CYS A 1 230 ? -24.140 -4.920 6.496 1.00 69.31 230 CYS A N 1
ATOM 1860 C CA . CYS A 1 230 ? -24.110 -5.779 7.681 1.00 69.31 230 CYS A CA 1
ATOM 1861 C C . CYS A 1 230 ? -22.949 -6.777 7.615 1.00 69.31 230 CYS A C 1
ATOM 1863 O O . CYS A 1 230 ? -22.208 -6.944 8.582 1.00 69.31 230 CYS A O 1
ATOM 1865 N N . VAL A 1 231 ? -22.756 -7.424 6.461 1.00 65.75 231 VAL A N 1
ATOM 1866 C CA . VAL A 1 231 ? -21.666 -8.390 6.261 1.00 65.75 231 VAL A CA 1
ATOM 1867 C C . VAL A 1 231 ? -20.299 -7.708 6.300 1.00 65.75 231 VAL A C 1
ATOM 1869 O O . VAL A 1 231 ? -19.365 -8.271 6.879 1.00 65.75 231 VAL A O 1
ATOM 1872 N N . ALA A 1 232 ? -20.173 -6.512 5.715 1.00 64.12 232 ALA A N 1
ATOM 1873 C CA . ALA A 1 232 ? -18.954 -5.719 5.809 1.00 64.12 232 ALA A CA 1
ATOM 1874 C C . ALA A 1 232 ? -18.643 -5.414 7.278 1.00 64.12 232 ALA A C 1
ATOM 1876 O O . ALA A 1 232 ? -17.627 -5.892 7.775 1.00 64.12 232 ALA A O 1
ATOM 1877 N N . TRP A 1 233 ? -19.548 -4.742 7.997 1.00 67.25 233 TRP A N 1
ATOM 1878 C CA . TRP A 1 233 ? -19.384 -4.386 9.408 1.00 67.25 233 TRP A CA 1
ATOM 1879 C C . TRP A 1 233 ? -19.132 -5.587 10.316 1.00 67.25 233 TRP A C 1
ATOM 1881 O O . TRP A 1 233 ? -18.265 -5.511 11.179 1.00 67.25 233 TRP A O 1
ATOM 1891 N N . ALA A 1 234 ? -19.809 -6.718 10.119 1.00 67.69 234 ALA A N 1
ATOM 1892 C CA . ALA A 1 234 ? -19.567 -7.903 10.934 1.00 67.69 234 ALA A CA 1
ATOM 1893 C C . ALA A 1 234 ? -18.157 -8.472 10.710 1.00 67.69 234 ALA A C 1
ATOM 1895 O O . ALA A 1 234 ? -17.462 -8.798 11.672 1.00 67.69 234 ALA A O 1
ATOM 1896 N N . ARG A 1 235 ? -17.678 -8.521 9.458 1.00 60.53 235 ARG A N 1
ATOM 1897 C CA . ARG A 1 235 ? -16.276 -8.873 9.165 1.00 60.53 235 ARG A CA 1
ATOM 1898 C C . ARG A 1 235 ? -15.306 -7.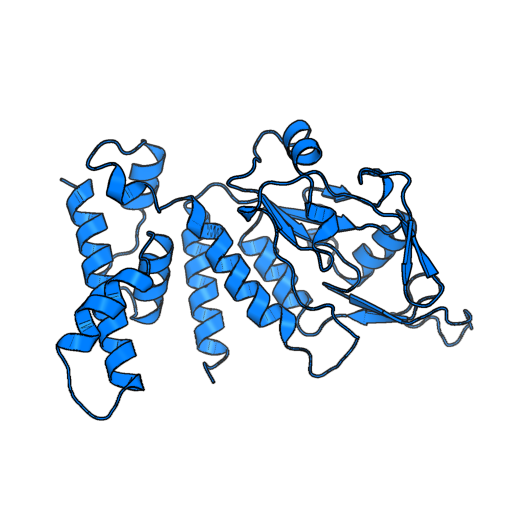876 9.784 1.00 60.53 235 ARG A C 1
ATOM 1900 O O . ARG A 1 235 ? -14.309 -8.302 10.362 1.00 60.53 235 ARG A O 1
ATOM 1907 N N . LEU A 1 236 ? -15.612 -6.577 9.702 1.00 57.91 236 LEU A N 1
ATOM 1908 C CA . LEU A 1 236 ? -14.816 -5.550 10.373 1.00 57.91 236 LEU A CA 1
ATOM 1909 C C . LEU A 1 236 ? -14.729 -5.827 11.852 1.00 57.91 236 LEU A C 1
ATOM 1911 O O . LEU A 1 236 ? -13.642 -5.734 12.403 1.00 57.91 236 LEU A O 1
ATOM 1915 N N . LEU A 1 237 ? -15.851 -6.221 12.453 1.00 60.22 237 LEU A N 1
ATOM 1916 C CA . LEU A 1 237 ? -15.952 -6.504 13.865 1.00 60.22 237 LEU A CA 1
ATOM 1917 C C . LEU A 1 237 ? -15.423 -7.903 14.263 1.00 60.22 237 LEU A C 1
ATOM 1919 O O . LEU A 1 237 ? -15.649 -8.363 15.378 1.00 60.22 237 LEU A O 1
ATOM 1923 N N . GLY A 1 238 ? -14.654 -8.563 13.391 1.00 57.34 238 GLY A N 1
ATOM 1924 C CA . GLY A 1 238 ? -13.936 -9.797 13.717 1.00 57.34 238 GLY A CA 1
ATOM 1925 C C . GLY A 1 238 ? -14.744 -11.080 13.524 1.00 57.34 238 GLY A C 1
ATOM 1926 O O . GLY A 1 238 ? -14.326 -12.131 14.012 1.00 57.34 238 GLY A O 1
ATOM 1927 N N . LEU A 1 239 ? -15.871 -11.027 12.807 1.00 60.09 239 LEU A N 1
ATOM 1928 C CA . LEU A 1 239 ? -16.646 -12.218 12.476 1.00 60.09 239 LEU A CA 1
ATOM 1929 C C . LEU A 1 239 ? -15.846 -13.154 11.555 1.00 60.09 239 LEU A C 1
ATOM 1931 O O . LEU A 1 239 ? -15.704 -12.926 10.349 1.00 60.09 239 LEU A O 1
ATOM 1935 N N . SER A 1 240 ? -15.336 -14.237 12.139 1.00 57.41 240 SER A N 1
ATOM 1936 C CA . SER A 1 240 ? -14.684 -15.336 11.431 1.00 57.41 240 SER A CA 1
ATOM 1937 C C . SER A 1 240 ? -15.737 -16.242 10.783 1.00 57.41 240 SER A C 1
ATOM 1939 O O . SER A 1 240 ? -16.529 -16.900 11.458 1.00 57.41 240 SER A O 1
ATOM 1941 N N . TRP A 1 241 ? -15.712 -16.331 9.451 1.00 56.50 241 TRP A N 1
ATOM 1942 C CA . TRP A 1 241 ? -16.603 -17.215 8.686 1.00 56.50 241 TRP A CA 1
ATOM 1943 C C . TRP A 1 241 ? -16.342 -18.706 8.932 1.00 56.50 241 TRP A C 1
ATOM 1945 O O . TRP A 1 241 ? -17.221 -19.525 8.678 1.00 56.50 241 TRP A O 1
ATOM 1955 N N . ASN A 1 242 ? -15.167 -19.063 9.459 1.00 47.19 242 ASN A N 1
ATOM 1956 C CA . ASN A 1 242 ? -14.780 -20.457 9.681 1.00 47.19 242 ASN A CA 1
ATOM 1957 C C . ASN A 1 242 ? -15.536 -21.128 10.840 1.00 47.19 242 ASN A C 1
ATOM 1959 O O . ASN A 1 242 ? -15.535 -22.351 10.914 1.00 47.19 242 ASN A O 1
ATOM 1963 N N . GLN A 1 243 ? -16.196 -20.356 11.711 1.00 43.59 243 GLN A N 1
ATOM 1964 C CA . GLN A 1 243 ? -16.986 -20.882 12.833 1.00 43.59 243 GLN A CA 1
ATOM 1965 C C . GLN A 1 243 ? -18.491 -20.876 12.524 1.00 43.59 243 GLN A C 1
ATOM 1967 O O . GLN A 1 243 ? -19.173 -21.861 12.769 1.00 43.59 243 GLN A O 1
ATOM 1972 N N . ALA A 1 244 ? -18.975 -19.826 11.856 1.00 40.25 244 ALA A N 1
ATOM 1973 C CA . ALA A 1 244 ? -20.377 -19.667 11.460 1.00 40.25 244 ALA A CA 1
ATOM 1974 C C . ALA A 1 244 ? -20.880 -20.735 10.470 1.00 40.25 244 ALA A C 1
ATOM 1976 O O . ALA A 1 244 ? -22.034 -21.144 10.514 1.00 40.25 244 ALA A O 1
ATOM 1977 N N . LEU A 1 245 ? -20.012 -21.185 9.556 1.00 42.34 245 LEU A N 1
ATOM 1978 C CA . LEU A 1 245 ? -20.365 -22.148 8.505 1.00 42.34 245 LEU A CA 1
ATOM 1979 C C . LEU A 1 245 ? -20.329 -23.612 8.964 1.00 42.34 245 LEU A C 1
ATOM 1981 O O . LEU A 1 245 ? -20.930 -24.452 8.296 1.00 42.34 245 LEU A O 1
ATOM 1985 N N . GLN A 1 246 ? -19.632 -23.940 10.059 1.00 42.84 246 GLN A N 1
ATOM 1986 C CA . GLN A 1 246 ? -19.589 -25.320 10.559 1.00 42.84 246 GLN A CA 1
ATOM 1987 C C . GLN A 1 246 ? -20.870 -25.720 11.301 1.00 42.84 246 GLN A C 1
ATOM 1989 O O . GLN A 1 246 ? -21.281 -26.873 11.183 1.00 42.84 246 GLN A O 1
ATOM 1994 N N . ASP A 1 247 ? -21.537 -24.778 11.971 1.00 41.00 247 ASP A N 1
ATOM 1995 C CA . ASP A 1 247 ? -22.763 -25.058 12.733 1.00 41.00 247 ASP A CA 1
ATOM 1996 C C . ASP A 1 247 ? -24.030 -25.121 11.851 1.00 41.00 247 ASP A C 1
ATOM 1998 O O . ASP A 1 247 ? -25.014 -25.761 12.218 1.00 41.00 247 ASP A O 1
ATOM 2002 N N . ASP A 1 248 ? -24.009 -24.522 10.653 1.00 41.31 248 ASP A N 1
ATOM 2003 C CA . ASP A 1 248 ? -25.189 -24.418 9.774 1.00 41.31 248 ASP A CA 1
ATOM 2004 C C . ASP A 1 248 ? -25.329 -25.577 8.764 1.00 41.31 248 ASP A C 1
ATOM 2006 O O . ASP A 1 248 ? -26.441 -25.928 8.353 1.00 41.31 248 ASP A O 1
ATOM 2010 N N . LEU A 1 249 ? -24.224 -26.226 8.370 1.00 39.03 249 LEU A N 1
ATOM 2011 C CA . LEU A 1 249 ? -24.243 -27.329 7.390 1.00 39.03 249 LEU A CA 1
ATOM 2012 C C . LEU A 1 249 ? -24.915 -28.609 7.913 1.00 39.03 249 LEU A C 1
ATOM 2014 O O . LEU A 1 249 ? -25.268 -29.483 7.123 1.00 39.03 249 LEU A O 1
ATOM 2018 N N . THR A 1 250 ? -25.118 -28.726 9.223 1.00 42.59 250 THR A N 1
ATOM 2019 C CA . THR A 1 250 ? -25.823 -29.851 9.851 1.00 42.59 250 THR A CA 1
ATOM 2020 C C . THR A 1 250 ? -27.343 -29.674 9.870 1.00 42.59 250 THR A C 1
ATOM 2022 O O . THR A 1 250 ? -28.052 -30.658 10.078 1.00 42.59 250 THR A O 1
ATOM 2025 N N . THR A 1 251 ? -27.863 -28.465 9.614 1.00 42.19 251 THR A N 1
ATOM 2026 C CA . THR A 1 251 ? -29.259 -28.129 9.948 1.00 42.19 251 THR A CA 1
ATOM 2027 C C . THR A 1 251 ? -30.181 -27.965 8.732 1.00 42.19 251 THR A C 1
ATOM 2029 O O . THR A 1 251 ? -31.390 -28.158 8.860 1.00 42.19 251 THR A O 1
ATOM 2032 N N . ILE A 1 252 ? -29.669 -27.655 7.532 1.00 41.97 252 ILE A N 1
ATOM 2033 C CA . ILE A 1 252 ? -30.533 -27.276 6.395 1.00 41.97 252 ILE A CA 1
ATOM 2034 C C . ILE A 1 252 ? -30.219 -28.097 5.140 1.00 41.97 252 ILE A C 1
ATOM 2036 O O . ILE A 1 252 ? -29.366 -27.748 4.328 1.00 41.97 252 ILE A O 1
ATOM 2040 N N . GLY A 1 253 ? -30.958 -29.190 4.950 1.00 47.03 253 GLY A N 1
ATOM 2041 C CA . GLY A 1 253 ? -30.958 -29.949 3.702 1.00 47.03 253 GLY A CA 1
ATOM 2042 C C . GLY A 1 253 ? -31.965 -29.396 2.696 1.00 47.03 253 GLY A C 1
ATOM 2043 O O . GLY A 1 253 ? -33.084 -29.889 2.679 1.00 47.03 253 GLY A O 1
ATOM 2044 N N . VAL A 1 254 ? -31.603 -28.415 1.852 1.00 42.50 254 VAL A N 1
ATOM 2045 C CA . VAL A 1 254 ? -32.397 -28.041 0.655 1.00 42.50 254 VAL A CA 1
ATOM 2046 C C . VAL A 1 254 ? -31.523 -27.465 -0.480 1.00 42.50 254 VAL A C 1
ATOM 2048 O O . VAL A 1 254 ? -30.498 -26.826 -0.265 1.00 42.50 254 VAL A O 1
ATOM 2051 N N . SER A 1 255 ? -31.990 -27.706 -1.705 1.00 42.72 255 SER A N 1
ATOM 2052 C CA . SER A 1 255 ? -31.380 -27.691 -3.040 1.00 42.72 255 SER A CA 1
ATOM 2053 C C . SER A 1 255 ? -31.117 -26.339 -3.728 1.00 42.72 255 SER A C 1
ATOM 2055 O O . SER A 1 255 ? -30.991 -26.323 -4.950 1.00 42.72 255 SER A O 1
ATOM 2057 N N . ASP A 1 256 ? -31.024 -25.216 -3.011 1.00 46.88 256 ASP A N 1
ATOM 2058 C CA . ASP A 1 256 ? -30.658 -23.929 -3.635 1.00 46.88 256 ASP A CA 1
ATOM 2059 C C . ASP A 1 256 ? -29.580 -23.207 -2.811 1.00 46.88 256 ASP A C 1
ATOM 2061 O O . ASP A 1 256 ? -29.804 -22.234 -2.081 1.00 46.88 256 ASP A O 1
ATOM 2065 N N . GLU A 1 257 ? -28.376 -23.784 -2.867 1.00 49.31 257 GLU A N 1
ATOM 2066 C CA . GLU A 1 257 ? -27.259 -23.493 -1.963 1.00 49.31 257 GLU A CA 1
ATOM 2067 C C . GLU A 1 257 ? -26.829 -22.024 -1.964 1.00 49.31 257 GLU A C 1
ATOM 2069 O O . GLU A 1 257 ? -26.346 -21.525 -0.952 1.00 49.31 257 GLU A O 1
ATOM 2074 N N . LYS A 1 258 ? -26.951 -21.311 -3.087 1.00 45.25 258 LYS A N 1
ATOM 2075 C CA . LYS A 1 258 ? -26.282 -20.013 -3.243 1.00 45.25 258 LYS A CA 1
ATOM 2076 C C . LYS A 1 258 ? -27.070 -18.860 -2.629 1.00 45.25 258 LYS A C 1
ATOM 2078 O O . LYS A 1 258 ? -26.487 -18.032 -1.943 1.00 45.25 258 LYS A O 1
ATOM 2083 N N . HIS A 1 259 ? -28.382 -18.823 -2.847 1.00 40.97 259 HIS A N 1
ATOM 2084 C CA . HIS A 1 259 ? -29.245 -17.750 -2.343 1.00 40.97 259 HIS A CA 1
ATOM 2085 C C . HIS A 1 259 ? -29.553 -17.920 -0.845 1.00 40.97 259 HIS A C 1
ATOM 2087 O O . HIS A 1 259 ? -29.628 -16.945 -0.095 1.00 40.97 259 HIS A O 1
ATOM 2093 N N . THR A 1 260 ? -29.656 -19.173 -0.395 1.00 48.09 260 THR A N 1
ATOM 2094 C CA . THR A 1 260 ? -29.891 -19.534 1.011 1.00 48.09 260 THR A CA 1
ATOM 2095 C C . THR A 1 260 ? -28.660 -19.246 1.875 1.00 48.09 260 THR A C 1
ATOM 2097 O O . THR A 1 260 ? -28.802 -18.666 2.951 1.00 48.09 260 THR A O 1
ATOM 2100 N N . ARG A 1 261 ? -27.444 -19.531 1.368 1.00 48.94 261 ARG A N 1
ATOM 2101 C CA . ARG A 1 261 ? -26.181 -19.167 2.038 1.00 48.94 261 ARG A CA 1
ATOM 2102 C C . ARG A 1 261 ? -26.069 -17.657 2.255 1.00 48.94 261 ARG A C 1
ATOM 2104 O O . ARG A 1 261 ? -25.740 -17.245 3.358 1.00 48.94 261 ARG A O 1
ATOM 2111 N N . THR A 1 262 ? -26.411 -16.828 1.265 1.00 56.81 262 THR A N 1
ATOM 2112 C CA . THR A 1 262 ? -26.319 -15.362 1.401 1.00 56.81 262 THR A CA 1
ATOM 2113 C C . THR A 1 262 ? -27.265 -14.807 2.470 1.00 56.81 262 THR A C 1
ATOM 2115 O O . THR A 1 262 ? -26.843 -13.988 3.280 1.00 56.81 262 THR A O 1
ATOM 2118 N N . LYS A 1 263 ? -28.520 -15.275 2.538 1.00 60.41 263 LYS A N 1
ATOM 2119 C CA . LYS A 1 263 ? -29.477 -14.806 3.560 1.00 60.41 263 LYS A CA 1
ATOM 2120 C C . LYS A 1 263 ? -29.095 -15.240 4.979 1.00 60.41 263 LYS A C 1
ATOM 2122 O O . LYS A 1 263 ? -29.216 -14.442 5.905 1.00 60.41 263 LYS A O 1
ATOM 2127 N N . ALA A 1 264 ? -28.611 -16.472 5.146 1.00 58.47 264 ALA A N 1
ATOM 2128 C CA . ALA A 1 264 ? -28.123 -16.969 6.434 1.00 58.47 264 ALA A CA 1
ATOM 2129 C C . ALA A 1 264 ? -26.881 -16.192 6.903 1.00 58.47 264 ALA A C 1
ATOM 2131 O O . ALA A 1 264 ? -26.843 -15.707 8.031 1.00 58.47 264 ALA A O 1
ATOM 2132 N N . SER A 1 265 ? -25.925 -15.964 5.996 1.00 59.75 265 SER A N 1
ATOM 2133 C CA . SER A 1 265 ? -24.743 -15.128 6.219 1.00 59.75 265 SER A CA 1
ATOM 2134 C C . SER A 1 265 ? -25.087 -13.717 6.707 1.00 59.75 265 SER A C 1
ATOM 2136 O O . SER A 1 265 ? -24.471 -13.221 7.649 1.00 59.75 265 SER A O 1
ATOM 2138 N N . VAL A 1 266 ? -26.070 -13.068 6.082 1.00 68.44 266 VAL A N 1
ATOM 2139 C CA . VAL A 1 266 ? -26.509 -11.716 6.458 1.00 68.44 266 VAL A CA 1
ATOM 2140 C C . VAL A 1 266 ? -27.186 -11.712 7.823 1.00 68.44 266 VAL A C 1
ATOM 2142 O O . VAL A 1 266 ? -26.893 -10.847 8.644 1.00 68.44 266 VAL A O 1
ATOM 2145 N N . LYS A 1 267 ? -28.080 -12.673 8.084 1.00 74.06 267 LYS A N 1
ATOM 2146 C CA . LYS A 1 267 ? -28.746 -12.787 9.384 1.00 74.06 267 LYS A CA 1
ATOM 2147 C C . LYS A 1 267 ? -27.719 -12.975 10.502 1.00 74.06 267 LYS A C 1
ATOM 2149 O O . LYS A 1 267 ? -27.753 -12.242 11.479 1.00 74.06 267 LYS A O 1
ATOM 2154 N N . TYR A 1 268 ? -26.765 -13.883 10.311 1.00 69.12 268 TYR A N 1
ATOM 2155 C CA . TYR A 1 268 ? -25.699 -14.129 11.276 1.00 69.12 268 TYR A CA 1
ATOM 2156 C C . TYR A 1 268 ? -24.814 -12.891 11.495 1.00 69.12 268 TYR A C 1
ATOM 2158 O O . TYR A 1 268 ? -24.468 -12.564 12.626 1.00 69.12 268 TYR A O 1
ATOM 2166 N N . ALA A 1 269 ? -24.506 -12.147 10.427 1.00 68.88 269 ALA A N 1
ATOM 2167 C CA . ALA A 1 269 ? -23.820 -10.864 10.532 1.00 68.88 269 ALA A CA 1
ATOM 2168 C C . ALA A 1 269 ? -24.628 -9.832 11.341 1.00 68.88 269 ALA A C 1
ATOM 2170 O O . ALA A 1 269 ? -24.057 -9.167 12.199 1.00 68.88 269 ALA A O 1
ATOM 2171 N N . ARG A 1 270 ? -25.946 -9.715 11.122 1.00 76.25 270 ARG A N 1
ATOM 2172 C CA . ARG A 1 270 ? -26.817 -8.826 11.914 1.00 76.25 270 ARG A CA 1
ATOM 2173 C C . ARG A 1 270 ? -26.870 -9.234 13.383 1.00 76.25 270 ARG A C 1
ATOM 2175 O O . ARG A 1 270 ? -26.647 -8.386 14.240 1.00 76.25 270 ARG A O 1
ATOM 2182 N N . ASP A 1 271 ? -27.107 -10.511 13.663 1.00 73.81 271 ASP A N 1
ATOM 2183 C CA . ASP A 1 271 ? -27.178 -11.043 15.028 1.00 73.81 271 ASP A CA 1
ATOM 2184 C C . ASP A 1 271 ? -25.861 -10.774 15.781 1.00 73.81 271 ASP A C 1
ATOM 2186 O O . ASP A 1 271 ? -25.868 -10.308 16.921 1.00 73.81 271 ASP A O 1
ATOM 2190 N N . PHE A 1 272 ? -24.726 -10.948 15.099 1.00 71.19 272 PHE A N 1
ATOM 2191 C CA . PHE A 1 272 ? -23.404 -10.609 15.619 1.00 71.19 272 PHE A CA 1
ATOM 2192 C C . PHE A 1 272 ? -23.234 -9.114 15.927 1.00 71.19 272 PHE A C 1
ATOM 2194 O O . PHE A 1 272 ? -22.729 -8.752 16.989 1.00 71.19 272 PHE A O 1
ATOM 2201 N N . LEU A 1 273 ? -23.663 -8.223 15.026 1.00 73.00 273 LEU A N 1
ATOM 2202 C CA . LEU A 1 273 ? -23.609 -6.776 15.262 1.00 73.00 273 LEU A CA 1
ATOM 2203 C C . LEU A 1 273 ? -24.469 -6.370 16.467 1.00 73.00 273 LEU A C 1
ATOM 2205 O O . LEU A 1 273 ? -24.049 -5.534 17.271 1.00 73.00 273 LEU A O 1
ATOM 2209 N N . VAL A 1 274 ? -25.648 -6.980 16.615 1.00 75.94 274 VAL A N 1
ATOM 2210 C CA . VAL A 1 274 ? -26.549 -6.755 17.754 1.00 75.94 274 VAL A CA 1
ATOM 2211 C C . VAL A 1 274 ? -25.894 -7.221 19.053 1.00 75.94 274 VAL A C 1
ATOM 2213 O O . VAL A 1 274 ? -25.930 -6.496 20.046 1.00 75.94 274 VAL A O 1
ATOM 2216 N N . GLU A 1 275 ? -25.238 -8.383 19.054 1.00 71.00 275 GLU A N 1
ATOM 2217 C CA . GLU A 1 275 ? -24.481 -8.876 20.209 1.00 71.00 275 GLU A CA 1
ATOM 2218 C C . GLU A 1 275 ? -23.349 -7.914 20.598 1.00 71.00 275 GLU A C 1
ATOM 2220 O O . GLU A 1 275 ? -23.248 -7.526 21.762 1.00 71.00 275 GLU A O 1
ATOM 2225 N N . VAL A 1 276 ? -22.547 -7.451 19.631 1.00 67.81 276 VAL A N 1
ATOM 2226 C CA . VAL A 1 276 ? -21.466 -6.476 19.870 1.00 67.81 276 VAL A CA 1
ATOM 2227 C C . VAL A 1 276 ? -22.006 -5.172 20.473 1.00 67.81 276 VAL A C 1
ATOM 2229 O O . VAL A 1 276 ? -21.392 -4.626 21.392 1.00 67.81 276 VAL A O 1
ATOM 2232 N N . LYS A 1 277 ? -23.155 -4.681 19.990 1.00 69.81 277 LYS A N 1
ATOM 2233 C CA . LYS A 1 277 ? -23.813 -3.466 20.501 1.00 69.81 277 LYS A CA 1
ATOM 2234 C C . LYS A 1 277 ? -24.345 -3.676 21.926 1.00 69.81 277 LYS A C 1
ATOM 2236 O O . LYS A 1 277 ? -24.141 -2.823 22.786 1.00 69.81 277 LYS A O 1
ATOM 2241 N N . ASN A 1 278 ? -24.960 -4.826 22.202 1.00 69.81 278 ASN A N 1
ATOM 2242 C CA . ASN A 1 278 ? -25.600 -5.122 23.486 1.00 69.81 278 ASN A CA 1
ATOM 2243 C C . ASN A 1 278 ? -24.615 -5.466 24.612 1.00 69.81 278 ASN A C 1
ATOM 2245 O O . ASN A 1 278 ? -24.842 -5.075 25.752 1.00 69.81 278 ASN A O 1
ATOM 2249 N N . VAL A 1 279 ? -23.521 -6.178 24.320 1.00 62.81 279 VAL A N 1
ATOM 2250 C CA . VAL A 1 279 ? -22.523 -6.575 25.334 1.00 62.81 279 VAL A CA 1
ATOM 2251 C C . VAL A 1 279 ? -21.744 -5.371 25.883 1.00 62.81 279 VAL A C 1
ATOM 2253 O O . VAL A 1 279 ? -21.192 -5.457 26.978 1.00 62.81 279 VAL A O 1
ATOM 2256 N N . HIS A 1 280 ? -21.712 -4.249 25.154 1.00 56.44 280 HIS A N 1
ATOM 2257 C CA . HIS A 1 280 ? -20.820 -3.120 25.449 1.00 56.44 280 HIS A CA 1
ATOM 2258 C C . HIS A 1 280 ? -21.521 -1.775 25.707 1.00 56.44 280 HIS A C 1
ATOM 2260 O O . HIS A 1 280 ? -20.840 -0.809 26.052 1.00 56.44 280 HIS A O 1
ATOM 2266 N N . LEU A 1 281 ? -22.849 -1.699 25.550 1.00 54.81 281 LEU A N 1
ATOM 2267 C CA . LEU A 1 281 ? -23.679 -0.551 25.962 1.00 54.81 281 LEU A CA 1
ATOM 2268 C C . LEU A 1 281 ? -24.402 -0.766 27.309 1.00 54.81 281 LEU A C 1
ATOM 2270 O O . LEU A 1 281 ? -25.058 0.161 27.785 1.00 54.81 281 LEU A O 1
ATOM 2274 N N . ALA A 1 282 ? -24.294 -1.961 27.901 1.00 49.97 282 ALA A N 1
ATOM 2275 C CA . ALA A 1 282 ? -24.749 -2.282 29.259 1.00 49.97 282 ALA A CA 1
ATOM 2276 C C . ALA A 1 282 ? -23.659 -1.976 30.299 1.00 49.97 282 ALA A C 1
ATOM 2278 O O . ALA A 1 282 ? -24.026 -1.525 31.407 1.00 49.97 282 ALA A O 1
#

Foldseek 3Di:
DPDPVLLVVLLVLLLVLLVLDDFFEEEEEQDQPFKDWADFADDDPVPPDLQDQPRTRIAGDPCLQVLLVSCVSRHQYAYEYQADPSSQVSSCVSRDDPVSSVSHPYYHYNVQWDFPVDWDADPNDTDTQTADQCVSVCVVVVVHDLLRAAYEDCDPSNCVNDPPLRYDHWRGDNNDPPDPRSSVVSVVCSLSSQQRPAVVLVVCQAVDDPSRLSSLVPDPDLVPDDLSSLLSVLSSNVDDPVVQVVVPVVPDDDDDPPVVVSVSSSVVSSVSNVCSNVSHVD

Radius of gyration: 21.83 Å; chains: 1; bounding box: 58×46×62 Å

InterPro domains:
  IPR004274 FCP1 homology domain [PF03031] (24-186)
  IPR004274 FCP1 homology domain [PS50969] (19-192)
  IPR004274 FCP1 homology domain [SM00577] (22-180)
  IPR023214 HAD superfamily [G3DSA:3.40.50.1000] (5-203)
  IPR036412 HAD-like superfamily [SSF56784] (22-186)
  IPR050365 Mitochondrial import inner membrane translocase subunit TIM50 [PTHR12210] (23-186)